Protein AF-A0A4R4LFB1-F1 (afdb_monomer_lite)

pLDDT: mean 80.26, std 17.37, range [42.91, 98.38]

Foldseek 3Di:
DDPLLVLQLVLLCVLAVDDSVLLVVLVCSVLLSVVLCVQLNPVLVVVLSVQCVVCVQEDGDCPVPVLSVQSSVQSNVCQQAQKRAQTDPVSSVVSVDPDDRHIDRSDPSSRQSHCVCVVVVHGRVPPDHPDPPPVVDDDDDDDDVVVVCVVCPPPVVRHDDPCPDDDDPVNDDPVPPDPDPVPPPQDPVNPDDPDDPDDDDDDD

Structure (mmCIF, N/CA/C/O backbone):
data_AF-A0A4R4LFB1-F1
#
_entry.id   AF-A0A4R4LFB1-F1
#
loop_
_atom_site.group_PDB
_atom_site.id
_atom_site.type_symbol
_atom_site.label_atom_id
_atom_site.label_alt_id
_atom_site.label_comp_id
_atom_site.label_asym_id
_atom_site.label_entity_id
_atom_site.label_seq_id
_atom_site.pdbx_PDB_ins_code
_atom_site.Cartn_x
_atom_site.Cartn_y
_atom_site.Cartn_z
_atom_site.occupancy
_atom_site.B_iso_or_equiv
_atom_site.auth_seq_id
_atom_site.auth_comp_id
_atom_site.auth_asym_id
_atom_site.auth_atom_id
_atom_site.pdbx_PDB_model_num
ATOM 1 N N . MET A 1 1 ? 10.705 -16.658 9.110 1.00 59.41 1 MET A N 1
ATOM 2 C CA . MET A 1 1 ? 9.722 -15.616 8.754 1.00 59.41 1 MET A CA 1
ATOM 3 C C . MET A 1 1 ? 8.658 -15.611 9.834 1.00 59.41 1 MET A C 1
ATOM 5 O O . MET A 1 1 ? 8.241 -16.695 10.224 1.00 59.41 1 MET A O 1
ATOM 9 N N . SER A 1 2 ? 8.308 -14.442 10.371 1.00 87.81 2 SER A N 1
ATOM 10 C CA . SER A 1 2 ? 7.324 -14.341 11.459 1.00 87.81 2 SER A CA 1
ATOM 11 C C . SER A 1 2 ? 5.903 -14.628 10.953 1.00 87.81 2 SER A C 1
ATOM 13 O O . SER A 1 2 ? 5.587 -14.368 9.788 1.00 87.81 2 SER A O 1
ATOM 15 N N . GLU A 1 3 ? 5.047 -15.150 11.828 1.00 90.56 3 GLU A N 1
ATOM 16 C CA . GLU A 1 3 ? 3.613 -15.343 11.575 1.00 90.56 3 GLU A CA 1
ATOM 17 C C . GLU A 1 3 ? 2.938 -14.013 11.202 1.00 90.56 3 GLU A C 1
ATOM 19 O O . GLU A 1 3 ? 2.223 -13.938 10.204 1.00 90.56 3 GLU A O 1
ATOM 24 N N . ASP A 1 4 ? 3.310 -12.926 11.884 1.00 93.19 4 ASP A N 1
ATOM 25 C CA . ASP A 1 4 ? 2.805 -11.574 11.619 1.00 93.19 4 ASP A CA 1
ATOM 26 C C . ASP A 1 4 ? 3.087 -11.085 10.193 1.00 93.19 4 ASP A C 1
ATOM 28 O O . ASP A 1 4 ? 2.255 -10.423 9.577 1.00 93.19 4 ASP A O 1
ATOM 32 N N . VAL A 1 5 ? 4.267 -11.410 9.656 1.00 96.00 5 VAL A N 1
ATOM 33 C CA . VAL A 1 5 ? 4.666 -11.029 8.291 1.00 96.00 5 VAL A CA 1
ATOM 34 C C . VAL A 1 5 ? 3.847 -11.813 7.277 1.00 96.00 5 VAL A C 1
ATOM 36 O O . VAL A 1 5 ? 3.465 -11.281 6.238 1.00 96.00 5 VAL A O 1
ATOM 39 N N . SER A 1 6 ? 3.542 -13.074 7.586 1.00 95.25 6 SER A N 1
ATOM 40 C CA . SER A 1 6 ? 2.675 -13.893 6.743 1.00 95.25 6 SER A CA 1
ATOM 41 C C . SER A 1 6 ? 1.264 -13.309 6.707 1.00 95.25 6 SER A C 1
ATOM 43 O O . SER A 1 6 ? 0.765 -13.060 5.614 1.00 95.25 6 SER A O 1
ATOM 45 N N . ALA A 1 7 ? 0.686 -12.983 7.867 1.00 93.88 7 ALA A N 1
ATOM 46 C CA . ALA A 1 7 ? -0.620 -12.332 7.965 1.00 93.88 7 ALA A CA 1
ATOM 47 C C . ALA A 1 7 ? -0.653 -10.971 7.246 1.00 93.88 7 ALA A C 1
ATOM 49 O O . ALA A 1 7 ? -1.612 -10.660 6.543 1.00 93.88 7 ALA A O 1
ATOM 50 N N . PHE A 1 8 ? 0.420 -10.178 7.352 1.00 96.94 8 PHE A N 1
ATOM 51 C CA . PHE A 1 8 ? 0.533 -8.904 6.640 1.00 96.94 8 PHE A CA 1
ATOM 52 C C . PHE A 1 8 ? 0.531 -9.074 5.120 1.00 96.94 8 PHE A C 1
ATOM 54 O O . PHE A 1 8 ? -0.106 -8.296 4.410 1.00 96.94 8 PHE A O 1
ATOM 61 N N . VAL A 1 9 ? 1.236 -10.085 4.607 1.00 96.50 9 VAL A N 1
ATOM 62 C CA . VAL A 1 9 ? 1.262 -10.386 3.170 1.00 96.50 9 VAL A CA 1
ATOM 63 C C . VAL A 1 9 ? -0.111 -10.853 2.685 1.00 96.50 9 VAL A C 1
ATOM 65 O O . VAL A 1 9 ? -0.538 -10.425 1.620 1.00 96.50 9 VAL A O 1
ATOM 68 N N . GLU A 1 10 ? -0.821 -11.677 3.458 1.00 92.50 10 GLU A N 1
ATOM 69 C CA . GLU A 1 10 ? -2.184 -12.115 3.117 1.00 92.50 10 GLU A CA 1
ATOM 70 C C . GLU A 1 10 ? -3.176 -10.949 3.088 1.00 92.50 10 GLU A C 1
ATOM 72 O O . GLU A 1 10 ? -3.956 -10.811 2.149 1.00 92.50 10 GLU A O 1
ATOM 77 N N . LEU A 1 11 ? -3.096 -10.059 4.078 1.00 93.00 11 LEU A N 1
ATOM 78 C CA . LEU A 1 11 ? -3.833 -8.799 4.091 1.00 93.00 11 LEU A CA 1
ATOM 79 C C . LEU A 1 11 ? -3.518 -7.953 2.845 1.00 93.00 11 LEU A C 1
ATOM 81 O O . LEU A 1 11 ? -4.415 -7.429 2.186 1.00 93.00 11 LEU A O 1
ATOM 85 N N . SER A 1 12 ? -2.235 -7.816 2.522 1.00 95.81 12 SER A N 1
ATOM 86 C CA . SER A 1 12 ? -1.761 -6.961 1.433 1.00 95.81 12 SER A CA 1
ATOM 87 C C . SER A 1 12 ? -2.134 -7.497 0.050 1.00 95.81 12 SER A C 1
ATOM 89 O O . SER A 1 12 ? -2.384 -6.702 -0.852 1.00 95.81 12 SER A O 1
ATOM 91 N N . GLU A 1 13 ? -2.232 -8.816 -0.119 1.00 93.31 13 GLU A N 1
ATOM 92 C CA . GLU A 1 13 ? -2.749 -9.448 -1.340 1.00 93.31 13 GLU A CA 1
ATOM 93 C C . GLU A 1 13 ? -4.177 -8.972 -1.630 1.00 93.31 13 GLU A C 1
ATOM 95 O O . GLU A 1 13 ? -4.468 -8.524 -2.737 1.00 93.31 13 GLU A O 1
ATOM 100 N N . VAL A 1 14 ? -5.040 -8.947 -0.609 1.00 88.75 14 VAL A N 1
ATOM 101 C CA . VAL A 1 14 ? -6.418 -8.445 -0.741 1.00 88.75 14 VAL A CA 1
ATOM 102 C C . VAL A 1 14 ? -6.453 -6.956 -1.089 1.00 88.75 14 VAL A C 1
ATOM 104 O O . VAL A 1 14 ? -7.275 -6.540 -1.900 1.00 88.75 14 VAL A O 1
ATOM 107 N N . LEU A 1 15 ? -5.581 -6.146 -0.481 1.00 91.25 15 LEU A N 1
ATOM 108 C CA . LEU A 1 15 ? -5.578 -4.692 -0.678 1.00 91.25 15 LEU A CA 1
ATOM 109 C C . LEU A 1 15 ? -4.966 -4.249 -2.012 1.00 91.25 15 LEU A C 1
ATOM 111 O O . LEU A 1 15 ? -5.297 -3.172 -2.503 1.00 91.25 15 LEU A O 1
ATOM 115 N N . THR A 1 16 ? -4.042 -5.029 -2.572 1.00 93.06 16 THR A N 1
ATOM 116 C CA . THR A 1 16 ? -3.255 -4.620 -3.747 1.00 93.06 16 THR A CA 1
ATOM 117 C C . THR A 1 16 ? -3.608 -5.382 -5.016 1.00 93.06 16 THR A C 1
ATOM 119 O O . THR A 1 16 ? -3.335 -4.866 -6.099 1.00 93.06 16 THR A O 1
ATOM 122 N N . GLY A 1 17 ? -4.180 -6.584 -4.890 1.00 89.81 17 GLY A N 1
ATOM 123 C CA . GLY A 1 17 ? -4.407 -7.514 -5.996 1.00 89.81 17 GLY A CA 1
ATOM 124 C C . GLY A 1 17 ? -3.152 -8.267 -6.454 1.00 89.81 17 GLY A C 1
ATOM 125 O O . GLY A 1 17 ? -3.240 -9.087 -7.362 1.00 89.81 17 GLY A O 1
ATOM 126 N N . PHE A 1 18 ? -1.987 -8.017 -5.847 1.00 92.00 18 PHE A N 1
ATOM 127 C CA . PHE A 1 18 ? -0.749 -8.728 -6.170 1.00 92.00 18 PHE A CA 1
ATOM 128 C C . PHE A 1 18 ? -0.626 -10.018 -5.363 1.00 92.00 18 PHE A C 1
ATOM 130 O O . PHE A 1 18 ? -0.950 -10.057 -4.175 1.00 92.00 18 PHE A O 1
ATOM 137 N N . SER A 1 19 ? -0.088 -11.062 -5.996 1.00 91.62 19 SER A N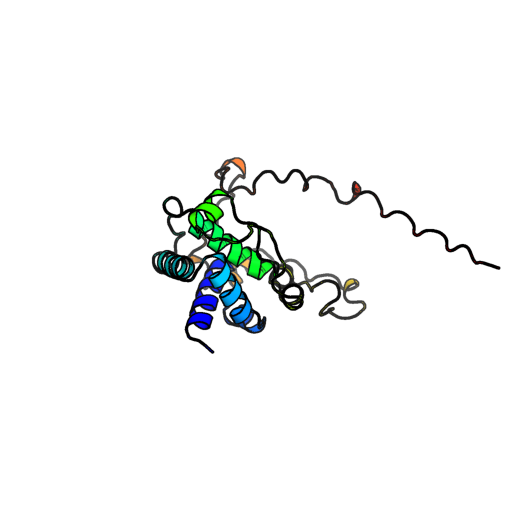 1
ATOM 138 C CA . SER A 1 19 ? 0.080 -12.362 -5.351 1.00 91.62 19 SER A CA 1
ATOM 139 C C . SER A 1 19 ? 1.013 -12.281 -4.137 1.00 91.62 19 SER A C 1
ATOM 141 O O . SER A 1 19 ? 1.955 -11.481 -4.081 1.00 91.62 19 SER A O 1
ATOM 143 N N . ARG A 1 20 ? 0.839 -13.192 -3.173 1.00 93.62 20 ARG A N 1
ATOM 144 C CA . ARG A 1 20 ? 1.775 -13.326 -2.034 1.00 93.62 20 ARG A CA 1
ATOM 145 C C . ARG A 1 20 ? 3.222 -13.514 -2.484 1.00 93.62 20 ARG A C 1
ATOM 147 O O . ARG A 1 20 ? 4.140 -13.080 -1.788 1.00 93.62 20 ARG A O 1
ATOM 154 N N . TYR A 1 21 ? 3.429 -14.196 -3.612 1.00 92.88 21 TYR A N 1
ATOM 155 C CA . TYR A 1 21 ? 4.752 -14.398 -4.191 1.00 92.88 21 TYR A CA 1
ATOM 156 C C . TYR A 1 21 ? 5.360 -13.062 -4.628 1.00 92.88 21 TYR A C 1
ATOM 158 O O . TYR A 1 21 ? 6.479 -12.744 -4.223 1.00 92.88 21 TYR A O 1
ATOM 166 N N . ASP A 1 22 ? 4.599 -12.243 -5.355 1.00 93.62 22 ASP A N 1
ATOM 167 C CA . ASP A 1 22 ? 5.040 -10.930 -5.827 1.00 93.62 22 ASP A CA 1
ATOM 168 C C . ASP A 1 22 ? 5.384 -9.982 -4.686 1.00 93.62 22 ASP A C 1
ATOM 170 O O . ASP A 1 22 ? 6.442 -9.343 -4.712 1.00 93.62 22 ASP A O 1
ATOM 174 N N . LEU A 1 23 ? 4.512 -9.935 -3.676 1.00 96.25 23 LEU A N 1
ATOM 175 C CA . LEU A 1 23 ? 4.674 -9.098 -2.492 1.00 96.25 23 LEU A CA 1
ATOM 176 C C . LEU A 1 23 ? 5.915 -9.502 -1.695 1.00 96.25 23 LEU A C 1
ATOM 178 O O . LEU A 1 23 ? 6.708 -8.647 -1.302 1.00 96.25 23 LEU A O 1
ATOM 182 N N . ARG A 1 24 ? 6.145 -10.805 -1.498 1.00 95.56 24 ARG A N 1
ATOM 183 C CA . ARG A 1 24 ? 7.354 -11.311 -0.823 1.00 95.56 24 ARG A CA 1
ATOM 184 C C . ARG A 1 24 ? 8.612 -11.061 -1.644 1.00 95.56 24 ARG A C 1
ATOM 186 O O . ARG A 1 24 ? 9.640 -10.706 -1.074 1.00 95.56 24 ARG A O 1
ATOM 193 N N . GLY A 1 25 ? 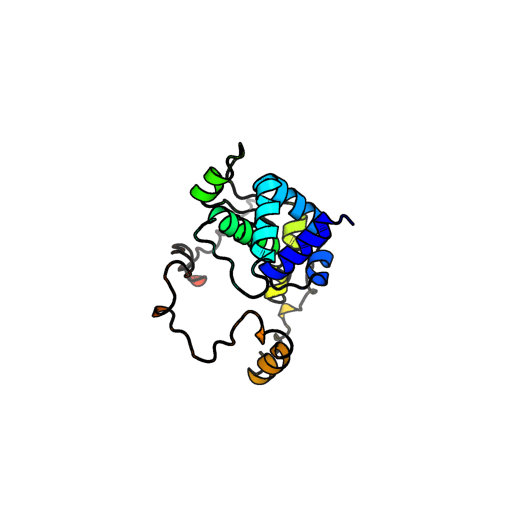8.523 -11.196 -2.965 1.00 94.56 25 GLY A N 1
ATOM 194 C CA . GLY A 1 25 ? 9.630 -10.972 -3.893 1.00 94.56 25 GLY A CA 1
ATOM 195 C C . GLY A 1 25 ? 10.178 -9.543 -3.875 1.00 94.56 25 GLY A C 1
ATOM 196 O O . GLY A 1 25 ? 11.309 -9.330 -4.297 1.00 94.56 25 GLY A O 1
ATOM 197 N N . THR A 1 26 ? 9.418 -8.571 -3.357 1.00 95.00 26 THR A N 1
ATOM 198 C CA . THR A 1 26 ? 9.909 -7.197 -3.130 1.00 95.00 26 THR A CA 1
ATOM 199 C C . THR A 1 26 ? 10.961 -7.113 -2.018 1.00 95.00 26 THR A C 1
ATOM 201 O O . THR A 1 26 ? 11.737 -6.165 -1.967 1.00 95.00 26 THR A O 1
ATOM 204 N N . GLY A 1 27 ? 10.959 -8.059 -1.070 1.00 96.38 27 GLY A N 1
ATOM 205 C CA . GLY A 1 27 ? 11.747 -7.972 0.161 1.00 96.38 27 GLY A CA 1
ATOM 206 C C . GLY A 1 27 ? 11.301 -6.872 1.139 1.00 96.38 27 GLY A C 1
ATOM 207 O O . GLY A 1 27 ? 11.963 -6.675 2.154 1.00 96.38 27 GLY A O 1
ATOM 208 N N . MET A 1 28 ? 10.202 -6.153 0.872 1.00 97.81 28 MET A N 1
ATOM 209 C CA . MET A 1 28 ? 9.753 -5.005 1.680 1.00 97.81 28 MET A CA 1
ATOM 210 C C . MET A 1 28 ? 8.756 -5.369 2.790 1.00 97.81 28 MET A C 1
ATOM 212 O O . MET A 1 28 ? 8.484 -4.541 3.655 1.00 97.81 28 MET A O 1
ATOM 216 N N . ALA A 1 29 ? 8.224 -6.596 2.801 1.00 97.56 29 ALA A N 1
ATOM 217 C CA . ALA A 1 29 ? 7.107 -6.986 3.667 1.00 97.56 29 ALA A CA 1
ATOM 218 C C . ALA A 1 29 ? 7.353 -6.727 5.167 1.00 97.56 29 ALA A C 1
ATOM 220 O O . ALA A 1 29 ? 6.480 -6.188 5.840 1.00 97.56 29 ALA A O 1
ATOM 221 N N . GLU A 1 30 ? 8.537 -7.071 5.685 1.00 97.56 30 GLU A N 1
ATOM 222 C CA . GLU A 1 30 ? 8.887 -6.854 7.099 1.00 97.56 30 GLU A CA 1
ATOM 223 C C . GLU A 1 30 ? 8.960 -5.359 7.439 1.00 97.56 30 GLU A C 1
ATOM 225 O O . GLU A 1 30 ? 8.334 -4.897 8.391 1.00 97.56 30 GLU A O 1
ATOM 230 N N . LEU A 1 31 ? 9.646 -4.580 6.602 1.00 98.12 31 LEU A N 1
ATOM 231 C CA . LEU A 1 31 ? 9.788 -3.136 6.777 1.00 98.12 31 LEU A CA 1
ATOM 232 C C . LEU A 1 31 ? 8.439 -2.403 6.695 1.00 98.12 31 LEU A C 1
ATOM 234 O O . LEU A 1 31 ? 8.187 -1.451 7.440 1.00 98.12 31 LEU A O 1
ATOM 238 N N . TYR A 1 32 ? 7.567 -2.831 5.785 1.00 98.38 32 TYR A N 1
ATOM 239 C CA . TYR A 1 32 ? 6.241 -2.246 5.627 1.00 98.38 32 TYR A CA 1
ATOM 240 C C . TYR A 1 32 ? 5.331 -2.611 6.789 1.00 98.38 32 TYR A C 1
ATOM 242 O O . TYR A 1 32 ? 4.667 -1.722 7.315 1.00 98.38 32 TYR A O 1
ATOM 250 N N . LEU A 1 33 ? 5.371 -3.855 7.269 1.00 98.06 33 LEU A N 1
ATOM 251 C CA . LEU A 1 33 ? 4.658 -4.248 8.481 1.00 98.06 33 LEU A CA 1
ATOM 252 C C . LEU A 1 33 ? 5.082 -3.398 9.688 1.00 98.06 33 LEU A C 1
ATOM 254 O O . LEU A 1 33 ? 4.227 -2.878 10.408 1.00 98.06 33 LEU A O 1
ATOM 258 N N . ASP A 1 34 ? 6.386 -3.207 9.888 1.00 97.69 34 ASP A N 1
ATOM 259 C CA . ASP A 1 34 ? 6.911 -2.376 10.975 1.00 97.69 34 ASP A CA 1
ATOM 260 C C . ASP A 1 34 ? 6.473 -0.914 10.840 1.00 97.69 34 ASP A C 1
ATOM 262 O O . ASP A 1 34 ? 6.139 -0.257 11.832 1.00 97.69 34 ASP A O 1
ATOM 266 N N . THR A 1 35 ? 6.444 -0.396 9.611 1.00 97.62 35 THR A N 1
ATOM 267 C CA . THR A 1 35 ? 5.956 0.957 9.326 1.00 97.62 35 THR A CA 1
ATOM 268 C C . THR A 1 35 ? 4.475 1.078 9.661 1.00 97.62 35 THR A C 1
ATOM 270 O O . THR A 1 35 ? 4.090 1.983 10.397 1.00 97.62 35 THR A O 1
ATOM 273 N N . VAL A 1 36 ? 3.652 0.136 9.203 1.00 97.12 36 VAL A N 1
ATOM 274 C CA . VAL A 1 36 ? 2.213 0.095 9.478 1.00 97.12 36 VAL A CA 1
ATOM 275 C C . VAL A 1 36 ? 1.961 0.042 10.981 1.00 97.12 36 VAL A C 1
ATOM 277 O O . VAL A 1 36 ? 1.300 0.928 11.519 1.00 97.12 36 VAL A O 1
ATOM 280 N N . LYS A 1 37 ? 2.554 -0.920 11.700 1.00 95.94 37 LYS A N 1
ATOM 281 C CA . LYS A 1 37 ? 2.389 -1.050 13.158 1.00 95.94 37 LYS A CA 1
ATOM 282 C C . LYS A 1 37 ? 2.830 0.204 13.911 1.00 95.94 37 LYS A C 1
ATOM 284 O O . LYS A 1 37 ? 2.209 0.563 14.910 1.00 95.94 37 LYS A O 1
ATOM 289 N N . ARG A 1 38 ? 3.859 0.909 13.437 1.00 95.31 38 ARG A N 1
ATOM 290 C CA . ARG A 1 38 ? 4.279 2.196 14.011 1.00 95.31 38 ARG A CA 1
ATOM 291 C C . ARG A 1 38 ? 3.242 3.296 13.778 1.00 95.31 38 ARG A C 1
ATOM 293 O O . ARG A 1 38 ? 2.955 4.052 14.706 1.00 95.31 38 ARG A O 1
ATOM 300 N N . GLN A 1 39 ? 2.690 3.373 12.568 1.00 94.94 39 GLN A N 1
ATOM 301 C CA . GLN A 1 39 ? 1.815 4.463 12.134 1.00 94.94 39 GLN A CA 1
ATOM 302 C C . GLN A 1 39 ? 0.372 4.324 12.624 1.00 94.94 39 GLN A C 1
ATOM 304 O O . GLN A 1 39 ? -0.216 5.311 13.059 1.00 94.94 39 GLN A O 1
ATOM 309 N N . ILE A 1 40 ? -0.192 3.114 12.627 1.00 93.81 40 ILE A N 1
ATOM 310 C CA . ILE A 1 40 ? -1.580 2.875 13.069 1.00 93.81 40 ILE A CA 1
ATOM 311 C C . ILE A 1 40 ? -1.662 2.190 14.440 1.00 93.81 40 ILE A C 1
ATOM 313 O O . ILE A 1 40 ? -2.712 2.188 15.078 1.00 93.81 40 ILE A O 1
ATOM 317 N N . GLY A 1 41 ? -0.538 1.684 14.957 1.00 92.88 41 GLY A N 1
ATOM 318 C CA . GLY A 1 41 ? -0.487 0.916 16.200 1.00 92.88 41 GLY A CA 1
ATOM 319 C C . GLY A 1 41 ? -0.867 -0.545 16.023 1.00 92.88 41 GLY A C 1
ATOM 320 O O . GLY A 1 41 ? -1.615 -0.899 15.118 1.00 92.88 41 GLY A O 1
ATOM 321 N N . THR A 1 42 ? -0.416 -1.388 16.952 1.00 92.50 42 THR A N 1
ATOM 322 C CA . THR A 1 42 ? -0.768 -2.814 16.966 1.00 92.50 42 THR A CA 1
ATOM 323 C C . THR A 1 42 ? -2.277 -3.028 17.086 1.00 92.50 42 THR A C 1
ATOM 325 O O . THR A 1 42 ? -2.840 -3.766 16.298 1.00 92.50 42 THR A O 1
ATOM 328 N N . SER A 1 43 ? -2.968 -2.298 17.969 1.00 91.69 43 SER A N 1
ATOM 329 C CA . SER A 1 43 ? -4.427 -2.420 18.114 1.00 91.69 43 SER A CA 1
ATOM 330 C C . SER A 1 43 ? -5.204 -2.001 16.861 1.00 91.69 43 SER A C 1
ATOM 332 O O . SER A 1 43 ? -6.218 -2.613 16.536 1.00 91.69 43 SER A O 1
ATOM 334 N N . GLY A 1 44 ? -4.740 -0.965 16.151 1.00 92.44 44 GLY A N 1
ATOM 335 C CA . GLY A 1 44 ? -5.323 -0.548 14.874 1.00 92.44 44 GLY A CA 1
ATOM 336 C C . GLY A 1 44 ? -5.090 -1.591 13.782 1.00 92.44 44 GLY A C 1
ATOM 337 O O . GLY A 1 44 ? -6.003 -1.907 13.025 1.00 92.44 44 GLY A O 1
ATOM 338 N N . TYR A 1 45 ? -3.891 -2.174 13.751 1.00 94.56 45 TYR A N 1
ATOM 339 C CA . TYR A 1 45 ? -3.538 -3.263 12.845 1.00 94.56 45 TYR A CA 1
ATOM 340 C C . TYR A 1 45 ? -4.373 -4.529 13.090 1.00 94.56 45 TYR A C 1
ATOM 342 O O . TYR A 1 45 ? -4.946 -5.074 12.149 1.00 94.56 45 TYR A O 1
ATOM 350 N N . ASP A 1 46 ? -4.524 -4.951 14.345 1.00 93.75 46 ASP A N 1
ATOM 351 C CA . ASP A 1 46 ? -5.317 -6.131 14.709 1.00 93.75 46 ASP A CA 1
ATOM 352 C C . ASP A 1 46 ? -6.805 -5.930 14.371 1.00 93.75 46 ASP A C 1
ATOM 354 O O . ASP A 1 46 ? -7.470 -6.835 13.856 1.00 93.75 46 ASP A O 1
ATOM 358 N N . ALA A 1 47 ? -7.331 -4.719 14.596 1.00 92.69 47 ALA A N 1
ATOM 359 C CA . ALA A 1 47 ? -8.690 -4.355 14.202 1.00 92.69 47 ALA A CA 1
ATOM 360 C C . ALA A 1 47 ? -8.877 -4.386 12.676 1.00 92.69 47 ALA A C 1
ATOM 362 O O . ALA A 1 47 ? -9.911 -4.855 12.199 1.00 92.69 47 ALA A O 1
ATOM 363 N N . LEU A 1 48 ? -7.875 -3.938 11.913 1.00 92.44 48 LEU A N 1
ATOM 364 C CA . LEU A 1 48 ? -7.891 -3.993 10.452 1.00 92.44 48 LEU A CA 1
ATOM 365 C C . LEU A 1 48 ? -7.857 -5.436 9.926 1.00 92.44 48 LEU A C 1
ATOM 367 O O . LEU A 1 48 ? -8.610 -5.773 9.016 1.00 92.44 48 LEU A O 1
ATOM 371 N N . ILE A 1 49 ? -7.033 -6.312 10.508 1.00 92.12 49 ILE A N 1
ATOM 372 C CA . ILE A 1 49 ? -7.058 -7.742 10.165 1.00 92.12 49 ILE A CA 1
ATOM 373 C C . ILE A 1 49 ? -8.444 -8.323 10.448 1.00 92.12 49 ILE A C 1
ATOM 375 O O . ILE A 1 49 ? -9.013 -9.008 9.600 1.00 92.12 49 ILE A O 1
ATOM 379 N N . THR A 1 50 ? -9.006 -8.021 11.619 1.00 91.75 50 THR A N 1
ATOM 380 C CA . THR A 1 50 ? -10.304 -8.556 12.046 1.00 91.75 50 THR A CA 1
ATOM 381 C C . THR A 1 50 ? -11.427 -8.142 11.093 1.00 91.75 50 THR A C 1
ATOM 383 O O . THR A 1 50 ? -12.215 -8.990 10.674 1.00 91.75 50 THR A O 1
ATOM 386 N N . ILE A 1 51 ? -11.489 -6.860 10.710 1.00 90.06 51 ILE A N 1
ATOM 387 C CA . ILE A 1 51 ? -12.567 -6.350 9.852 1.00 90.06 51 ILE A CA 1
ATOM 388 C C . ILE A 1 51 ? -12.498 -6.942 8.435 1.00 90.06 51 ILE A C 1
ATOM 390 O O . ILE A 1 51 ? -13.525 -7.288 7.853 1.00 90.06 51 ILE A O 1
ATOM 394 N N . LEU A 1 52 ? -11.290 -7.145 7.901 1.00 85.19 52 LEU A N 1
ATOM 395 C CA . LEU A 1 52 ? -11.098 -7.727 6.570 1.00 85.19 52 LEU A CA 1
ATOM 396 C C . LEU A 1 52 ? -11.297 -9.246 6.557 1.00 85.19 52 LEU A C 1
ATOM 398 O O . LEU A 1 52 ? -11.832 -9.781 5.585 1.00 85.19 52 LEU A O 1
ATOM 402 N N . ALA A 1 53 ? -10.939 -9.940 7.640 1.00 85.44 53 ALA A N 1
ATOM 403 C CA . ALA A 1 53 ? -11.210 -11.366 7.801 1.00 85.44 53 ALA A CA 1
ATOM 404 C C . ALA A 1 53 ? -12.715 -11.668 7.917 1.00 85.44 53 ALA A C 1
ATOM 406 O O . ALA A 1 53 ? -13.158 -12.729 7.479 1.00 85.44 53 ALA A O 1
ATOM 407 N N . ALA A 1 54 ? -13.507 -10.739 8.466 1.00 85.56 54 ALA A N 1
ATOM 408 C CA . ALA A 1 54 ? -14.962 -10.870 8.559 1.00 85.56 54 ALA A CA 1
ATOM 409 C C . ALA A 1 54 ? -15.676 -10.712 7.200 1.00 85.56 54 ALA A C 1
ATOM 411 O O . ALA A 1 54 ? -16.752 -11.277 7.007 1.00 85.56 54 ALA A O 1
ATOM 412 N N . ALA A 1 55 ? -15.068 -10.001 6.242 1.00 76.62 55 ALA A N 1
ATOM 413 C CA . ALA A 1 55 ? -15.616 -9.768 4.903 1.00 76.62 55 ALA A CA 1
ATOM 414 C C . ALA A 1 55 ? -14.665 -10.262 3.782 1.00 76.62 55 ALA A C 1
ATOM 416 O O . ALA A 1 55 ? -14.225 -9.497 2.920 1.00 76.62 55 ALA A O 1
ATOM 417 N N . PRO A 1 56 ? -14.363 -11.572 3.700 1.00 66.75 56 PRO A N 1
ATOM 418 C CA . PRO A 1 56 ? -13.365 -12.105 2.772 1.00 66.75 56 PRO A CA 1
ATOM 419 C C . PRO A 1 56 ? -13.820 -12.114 1.302 1.00 66.75 56 PRO A C 1
ATOM 421 O O . PRO A 1 56 ? -13.069 -12.558 0.442 1.00 66.75 56 PRO A O 1
ATOM 424 N N . ARG A 1 57 ? -15.039 -11.663 0.981 1.00 68.00 57 ARG A N 1
ATOM 425 C CA . ARG A 1 57 ? -15.553 -11.552 -0.401 1.00 68.00 57 ARG A CA 1
ATOM 426 C C . ARG A 1 57 ? -16.363 -10.280 -0.661 1.00 68.00 57 ARG A C 1
ATOM 428 O O . ARG A 1 57 ? -16.935 -10.123 -1.728 1.00 68.00 57 ARG A O 1
ATOM 435 N N . GLN A 1 58 ? -16.435 -9.388 0.320 1.00 70.00 58 GLN A N 1
ATOM 436 C CA . GLN A 1 58 ? -17.241 -8.170 0.268 1.00 70.00 58 GLN A CA 1
ATOM 437 C C . GLN A 1 58 ? -16.399 -7.013 0.802 1.00 70.00 58 GLN A C 1
ATOM 439 O O . GLN A 1 58 ? -15.439 -7.247 1.537 1.00 70.00 58 GLN A O 1
ATOM 444 N N . SER A 1 59 ? -16.733 -5.776 0.439 1.00 74.12 59 SER A N 1
ATOM 445 C CA . SER A 1 59 ? -16.158 -4.642 1.163 1.00 74.12 59 SER A CA 1
ATOM 446 C C . SER A 1 59 ? -16.663 -4.700 2.604 1.00 74.12 59 SER A C 1
ATOM 448 O O . SER A 1 59 ? -17.872 -4.858 2.791 1.00 74.12 59 SER A O 1
ATOM 450 N N . PRO A 1 60 ? -15.788 -4.568 3.614 1.00 82.12 60 PRO A N 1
ATOM 451 C CA . PRO A 1 60 ? -16.245 -4.277 4.959 1.00 82.12 60 PRO A CA 1
ATOM 452 C C . PRO A 1 60 ? -17.122 -3.026 4.972 1.00 82.12 60 PRO A C 1
ATOM 454 O O . PRO A 1 60 ? -16.966 -2.144 4.119 1.00 82.12 60 PRO A O 1
ATOM 457 N N . ASP A 1 61 ? -18.013 -2.950 5.955 1.00 82.81 61 ASP A N 1
ATOM 458 C CA . ASP A 1 61 ? -18.673 -1.696 6.285 1.00 82.81 61 ASP A CA 1
ATOM 459 C C . ASP A 1 61 ? -17.649 -0.773 6.957 1.00 82.81 61 ASP A C 1
ATOM 461 O O . ASP A 1 61 ? -17.161 -1.039 8.059 1.00 82.81 61 ASP A O 1
ATOM 465 N N . TRP A 1 62 ? -17.259 0.275 6.237 1.00 84.12 62 TRP A N 1
ATOM 466 C CA . TRP A 1 62 ? -16.265 1.239 6.690 1.00 84.12 62 TRP A CA 1
ATOM 467 C C . TRP A 1 62 ? -16.884 2.424 7.431 1.00 84.12 62 TRP A C 1
ATOM 469 O O . TRP A 1 62 ? -16.135 3.166 8.069 1.00 84.12 62 TRP A O 1
ATOM 479 N N . ASP A 1 63 ? -18.208 2.604 7.372 1.00 84.25 63 ASP A N 1
ATOM 480 C CA . ASP A 1 63 ? -18.883 3.789 7.915 1.00 84.25 63 ASP A CA 1
ATOM 481 C C . ASP A 1 63 ? -18.724 3.870 9.434 1.00 84.25 63 ASP A C 1
ATOM 483 O O . ASP A 1 63 ? -18.549 4.951 10.001 1.00 84.25 63 ASP A O 1
ATOM 487 N N . GLU A 1 64 ? -18.692 2.716 10.101 1.00 83.38 64 GLU A N 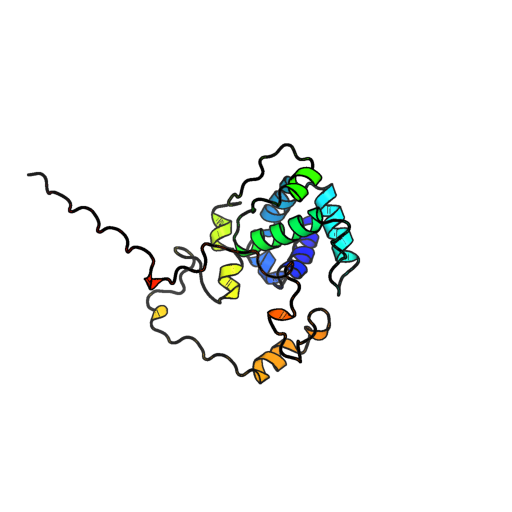1
ATOM 488 C CA . GLU A 1 64 ? -18.451 2.643 11.539 1.00 83.38 64 GLU A CA 1
ATOM 489 C C . GLU A 1 64 ? -16.989 2.921 11.918 1.00 83.38 64 GLU A C 1
ATOM 491 O O . GLU A 1 64 ? -16.720 3.302 13.059 1.00 83.38 64 GLU A O 1
ATOM 496 N N . ARG A 1 65 ? -16.035 2.708 10.995 1.00 86.31 65 ARG A N 1
ATOM 497 C CA . ARG A 1 65 ? -14.580 2.699 11.255 1.00 86.31 65 ARG A CA 1
ATOM 498 C C . ARG A 1 65 ? -13.772 3.385 10.136 1.00 86.31 65 ARG A C 1
ATOM 500 O O . ARG A 1 65 ? -12.877 2.759 9.549 1.00 86.31 65 ARG A O 1
ATOM 507 N N . PRO A 1 66 ? -14.021 4.674 9.845 1.00 87.25 66 PRO A N 1
ATOM 508 C CA . PRO A 1 66 ? -13.367 5.389 8.746 1.00 87.25 66 PRO A CA 1
ATOM 509 C C . PRO A 1 66 ? -11.841 5.484 8.906 1.00 87.25 66 PRO A C 1
ATOM 511 O O . PRO A 1 66 ? -11.111 5.563 7.920 1.00 87.25 66 PRO A O 1
ATOM 514 N N . GLU A 1 67 ? -11.319 5.426 10.133 1.00 89.25 67 GLU A N 1
ATOM 515 C CA . GLU A 1 67 ? -9.879 5.395 10.391 1.00 89.25 67 GLU A CA 1
ATOM 516 C C . GLU A 1 67 ? -9.201 4.109 9.899 1.00 89.25 67 GLU A C 1
ATOM 518 O O . GLU A 1 67 ? -8.037 4.147 9.494 1.00 89.25 67 GLU A O 1
ATOM 523 N N . LEU A 1 68 ? -9.920 2.980 9.893 1.00 92.12 68 LEU A N 1
ATOM 524 C CA . LEU A 1 68 ? -9.406 1.713 9.371 1.00 92.12 68 LEU A CA 1
ATOM 525 C C . LEU A 1 68 ? -9.422 1.692 7.842 1.00 92.12 68 LEU A C 1
ATOM 527 O O . LEU A 1 68 ? -8.503 1.142 7.238 1.00 92.12 68 LEU A O 1
ATOM 531 N N . LEU A 1 69 ? -10.408 2.341 7.215 1.00 91.81 69 LEU A N 1
ATOM 532 C CA . LEU A 1 69 ? -10.417 2.546 5.765 1.00 91.81 69 LEU A CA 1
ATOM 533 C C . LEU A 1 69 ? -9.213 3.384 5.324 1.00 91.81 69 LEU A C 1
ATOM 535 O O . LEU A 1 69 ? -8.511 3.025 4.379 1.00 91.81 69 LEU A O 1
ATOM 539 N N . GLU A 1 70 ? -8.934 4.478 6.032 1.00 94.06 70 GLU A N 1
ATOM 540 C CA . GLU A 1 70 ? -7.758 5.307 5.761 1.00 94.06 70 GLU A CA 1
ATOM 541 C C . GLU A 1 70 ? -6.449 4.538 5.988 1.00 94.06 70 GLU A C 1
ATOM 543 O O . GLU A 1 70 ? -5.516 4.671 5.197 1.00 94.06 70 GLU A O 1
ATOM 548 N N . ALA A 1 71 ? -6.385 3.664 6.998 1.00 94.12 71 ALA A N 1
ATOM 549 C CA . ALA A 1 71 ? -5.248 2.766 7.191 1.00 94.12 71 ALA A CA 1
ATOM 550 C C . ALA A 1 71 ? -5.078 1.772 6.027 1.00 94.12 71 ALA A C 1
ATOM 552 O O . ALA A 1 71 ? -3.960 1.577 5.549 1.00 94.12 71 ALA A O 1
ATOM 553 N N . ALA A 1 72 ? -6.168 1.175 5.534 1.00 94.75 72 ALA A N 1
ATOM 554 C CA . ALA A 1 72 ? -6.146 0.271 4.384 1.00 94.75 72 ALA A CA 1
ATOM 555 C C . ALA A 1 72 ? -5.654 0.984 3.112 1.00 94.75 72 ALA A C 1
ATOM 557 O O . ALA A 1 72 ? -4.775 0.477 2.411 1.00 94.75 72 ALA A O 1
ATOM 558 N N . ARG A 1 73 ? -6.155 2.200 2.857 1.00 95.69 73 ARG A N 1
ATOM 559 C CA . ARG A 1 73 ? -5.698 3.067 1.759 1.00 95.69 73 ARG A CA 1
ATOM 560 C C . ARG A 1 73 ? -4.220 3.421 1.898 1.00 95.69 73 ARG A C 1
ATOM 562 O O . ARG A 1 73 ? -3.495 3.378 0.908 1.00 95.69 73 ARG A O 1
ATOM 569 N N . ALA A 1 74 ? -3.758 3.719 3.111 1.00 97.38 74 ALA A N 1
ATOM 570 C CA . ALA A 1 74 ? -2.356 4.022 3.376 1.00 97.38 74 ALA A CA 1
ATOM 571 C C . ALA A 1 74 ? -1.434 2.815 3.148 1.00 97.38 74 ALA A C 1
ATOM 573 O O . ALA A 1 74 ? -0.358 2.979 2.579 1.00 97.38 74 ALA A O 1
ATOM 574 N N . ILE A 1 75 ? -1.865 1.603 3.518 1.00 98.06 75 ILE A N 1
ATOM 575 C CA . ILE A 1 75 ? -1.138 0.360 3.215 1.00 98.06 75 ILE A CA 1
ATOM 576 C C . ILE A 1 75 ? -1.053 0.134 1.703 1.00 98.06 75 ILE A C 1
ATOM 578 O O . ILE A 1 75 ? 0.023 -0.177 1.195 1.00 98.06 75 ILE A O 1
ATOM 582 N N . ALA A 1 76 ? -2.155 0.316 0.970 1.00 97.25 76 ALA A N 1
ATOM 583 C CA . ALA A 1 76 ? -2.137 0.209 -0.487 1.00 97.25 76 ALA A CA 1
ATOM 584 C C . ALA A 1 76 ? -1.190 1.254 -1.104 1.00 97.25 76 ALA A C 1
ATOM 586 O O . ALA A 1 76 ? -0.309 0.906 -1.886 1.00 97.25 76 ALA A O 1
ATOM 587 N N . TYR A 1 77 ? -1.292 2.519 -0.690 1.00 97.94 77 TYR A N 1
ATOM 588 C CA . TYR A 1 77 ? -0.393 3.584 -1.139 1.00 97.94 77 TYR A CA 1
ATOM 589 C C . TYR A 1 77 ? 1.080 3.246 -0.873 1.00 97.94 77 TYR A C 1
ATOM 591 O O . TYR A 1 77 ? 1.919 3.419 -1.760 1.00 97.94 77 TYR A O 1
ATOM 599 N N . LEU A 1 78 ? 1.379 2.704 0.311 1.00 98.38 78 LEU A N 1
ATOM 600 C CA . LEU A 1 78 ? 2.713 2.253 0.690 1.00 98.38 78 LEU A CA 1
ATOM 601 C C . LEU A 1 78 ? 3.252 1.188 -0.258 1.00 98.38 78 LEU A C 1
ATOM 603 O O . LEU A 1 78 ? 4.368 1.324 -0.748 1.00 98.38 78 LEU A O 1
ATO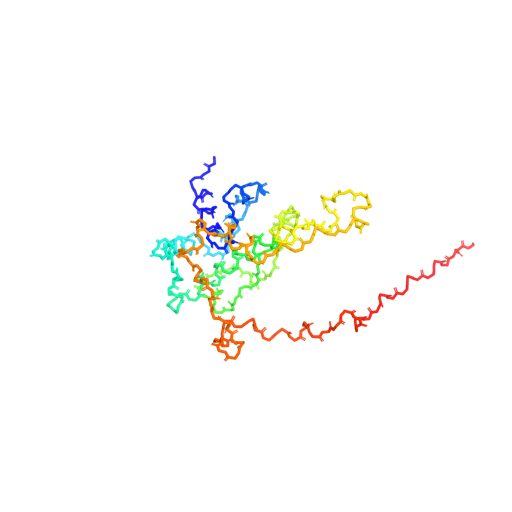M 607 N N . TRP A 1 79 ? 2.463 0.164 -0.564 1.00 98.25 79 TRP A N 1
ATOM 608 C CA . TRP A 1 79 ? 2.884 -0.877 -1.496 1.00 98.25 79 TRP A CA 1
ATOM 609 C C . TRP A 1 79 ? 3.136 -0.345 -2.907 1.00 98.25 79 TRP A C 1
ATOM 611 O O . TRP A 1 79 ? 4.116 -0.721 -3.549 1.00 98.25 79 TRP A O 1
ATOM 621 N N . TYR A 1 80 ? 2.278 0.547 -3.396 1.00 97.50 80 TYR A N 1
ATOM 622 C CA . TYR A 1 80 ? 2.397 1.063 -4.756 1.00 97.50 80 TYR A CA 1
ATOM 623 C C . TYR A 1 80 ? 3.549 2.056 -4.920 1.00 97.50 80 TYR A C 1
ATOM 625 O O . TYR A 1 80 ? 4.239 2.007 -5.937 1.00 97.50 80 TYR A O 1
ATOM 633 N N . THR A 1 81 ? 3.773 2.935 -3.942 1.00 96.06 81 THR A N 1
ATOM 634 C CA . THR A 1 81 ? 4.706 4.070 -4.075 1.00 96.06 81 THR A CA 1
ATOM 635 C C . THR A 1 81 ? 5.996 3.913 -3.274 1.00 96.06 81 THR A C 1
ATOM 637 O O . THR A 1 81 ? 6.993 4.571 -3.571 1.00 96.06 81 THR A O 1
ATOM 640 N N . GLY A 1 82 ? 5.990 3.066 -2.245 1.00 96.75 82 GLY A N 1
ATOM 641 C CA . GLY A 1 82 ? 7.076 2.960 -1.281 1.00 96.75 82 GLY A CA 1
ATOM 642 C C . GLY A 1 82 ? 7.120 4.071 -0.225 1.00 96.75 82 GLY A C 1
ATOM 643 O O . GLY A 1 82 ? 8.085 4.155 0.543 1.00 96.75 82 GLY A O 1
ATOM 644 N N . ALA A 1 83 ? 6.096 4.924 -0.172 1.00 97.19 83 ALA A N 1
ATOM 645 C CA . ALA A 1 83 ? 5.961 6.003 0.798 1.00 97.19 83 ALA A CA 1
ATOM 646 C C . ALA A 1 83 ? 4.741 5.792 1.699 1.00 97.19 83 ALA A C 1
ATOM 648 O O . ALA A 1 83 ? 3.738 5.221 1.292 1.00 97.19 83 ALA A O 1
ATOM 649 N N . TRP A 1 84 ? 4.812 6.261 2.939 1.00 97.19 84 TRP A N 1
ATOM 650 C CA . TRP A 1 84 ? 3.644 6.351 3.806 1.00 97.19 84 TRP A CA 1
ATOM 651 C C . TRP A 1 84 ? 2.957 7.699 3.577 1.00 97.19 84 TRP A C 1
ATOM 653 O O . TRP A 1 84 ? 3.635 8.721 3.701 1.00 97.19 84 TRP A O 1
ATOM 663 N N . PRO A 1 85 ? 1.651 7.745 3.264 1.00 96.88 85 PRO A N 1
ATOM 664 C CA . PRO A 1 85 ? 0.985 8.997 2.946 1.00 96.88 85 PRO A CA 1
ATOM 665 C C . PRO A 1 85 ? 0.614 9.778 4.208 1.00 96.88 85 PRO A C 1
ATOM 667 O O . PRO A 1 85 ? 0.492 9.233 5.308 1.00 96.88 85 PRO A O 1
ATOM 670 N N . ARG A 1 86 ? 0.314 11.064 4.023 1.00 95.12 86 ARG A N 1
ATOM 671 C CA . ARG A 1 86 ? -0.413 11.839 5.028 1.00 95.12 86 ARG A CA 1
ATOM 672 C C . ARG A 1 86 ? -1.848 11.317 5.138 1.00 95.12 86 ARG A C 1
ATOM 674 O O . ARG A 1 86 ? -2.586 11.336 4.156 1.00 95.12 86 ARG A O 1
ATOM 681 N N . LEU A 1 87 ? -2.256 10.913 6.337 1.00 91.06 87 LEU A N 1
ATOM 682 C CA . LEU A 1 87 ? -3.604 10.412 6.609 1.00 91.06 87 LEU A CA 1
ATOM 683 C C . LEU A 1 87 ? -4.626 11.554 6.654 1.00 91.06 87 LEU A C 1
ATOM 685 O O . LEU A 1 87 ? -4.283 12.695 6.988 1.00 91.06 87 LEU A O 1
ATOM 689 N N . ALA A 1 88 ? -5.903 11.251 6.407 1.00 90.44 88 ALA A N 1
ATOM 690 C CA . ALA A 1 88 ? -6.974 12.209 6.658 1.00 90.44 88 ALA A CA 1
ATOM 691 C C . ALA A 1 88 ? -6.934 12.707 8.124 1.00 90.44 88 ALA A C 1
ATOM 693 O O . ALA A 1 88 ? -6.760 11.894 9.039 1.00 90.44 88 ALA A O 1
ATOM 694 N N . PRO A 1 89 ? -7.127 14.016 8.397 1.00 88.56 89 PRO A N 1
ATOM 695 C CA . PRO A 1 89 ? -7.015 14.561 9.754 1.00 88.56 89 PRO A CA 1
ATOM 696 C C . PRO A 1 89 ? -7.905 13.861 10.790 1.00 88.56 89 PRO A C 1
ATOM 698 O O . PRO A 1 89 ? -7.467 13.634 11.915 1.00 88.56 89 PRO A O 1
ATOM 701 N N . ALA A 1 90 ? -9.127 13.476 10.405 1.00 87.75 90 ALA A N 1
ATOM 702 C CA . ALA A 1 90 ? -10.053 12.754 11.276 1.00 87.75 90 ALA A CA 1
ATOM 703 C C . ALA A 1 90 ? -9.531 11.355 11.648 1.00 87.75 90 ALA A C 1
ATOM 705 O O . ALA A 1 90 ? -9.532 10.997 12.824 1.00 87.75 90 ALA A O 1
ATOM 706 N N . ALA A 1 91 ? -9.013 10.601 10.672 1.00 88.81 91 ALA A N 1
ATOM 707 C CA . ALA A 1 91 ? -8.414 9.289 10.910 1.00 88.81 91 ALA A CA 1
ATOM 708 C C . ALA A 1 91 ? -7.150 9.396 11.772 1.00 88.81 91 ALA A C 1
ATOM 710 O O . ALA A 1 91 ? -7.002 8.669 12.752 1.00 88.81 91 ALA A O 1
ATOM 711 N N . HIS A 1 92 ? -6.273 10.360 11.477 1.00 87.75 92 HIS A N 1
ATOM 712 C CA . HIS A 1 92 ? -5.084 10.614 12.288 1.00 87.75 92 HIS A CA 1
ATOM 713 C C . HIS A 1 92 ? -5.438 10.943 13.751 1.00 87.75 92 HIS A C 1
ATOM 715 O O . HIS A 1 92 ? -4.843 10.384 14.675 1.00 87.75 92 HIS A O 1
ATOM 721 N N . ALA A 1 93 ? -6.445 11.795 13.974 1.00 88.56 93 ALA A N 1
ATOM 722 C CA . ALA A 1 93 ? -6.929 12.124 15.313 1.00 88.56 93 ALA A CA 1
ATOM 723 C C . ALA A 1 93 ? -7.538 10.905 16.034 1.00 88.56 93 ALA A C 1
ATOM 725 O O . ALA A 1 93 ? -7.286 10.708 17.226 1.00 88.56 93 ALA A O 1
ATOM 726 N N . ALA A 1 94 ? -8.292 10.060 15.322 1.00 88.38 94 ALA A N 1
ATOM 727 C CA . ALA A 1 94 ? -8.899 8.843 15.866 1.00 88.38 94 ALA A CA 1
ATOM 728 C C . ALA A 1 94 ? -7.855 7.811 16.328 1.00 88.38 94 ALA A C 1
ATOM 730 O O . ALA A 1 94 ? -8.052 7.158 17.354 1.00 88.38 94 ALA A O 1
ATOM 731 N N . LEU A 1 95 ? -6.709 7.724 15.642 1.00 84.50 95 LEU A N 1
ATOM 732 C CA . LEU A 1 95 ? -5.588 6.857 16.028 1.00 84.50 95 LEU A CA 1
ATOM 733 C C . LEU A 1 95 ? -4.876 7.316 17.318 1.00 84.50 95 LEU A C 1
ATOM 735 O O . LEU A 1 95 ? -4.108 6.542 17.894 1.00 84.50 95 LEU A O 1
ATOM 739 N N . ARG A 1 96 ? -5.120 8.557 17.780 1.00 81.88 96 ARG A N 1
ATOM 740 C CA . ARG A 1 96 ? -4.589 9.161 19.023 1.00 81.88 96 ARG A CA 1
ATOM 741 C C . ARG A 1 96 ? -3.074 8.996 19.209 1.00 81.88 96 ARG A C 1
ATOM 743 O O . ARG A 1 96 ? -2.599 8.768 20.323 1.00 81.88 96 ARG A O 1
ATOM 750 N N . ARG A 1 97 ? -2.294 9.103 18.129 1.00 79.12 97 ARG A N 1
ATOM 751 C CA . ARG A 1 97 ? -0.829 8.977 18.192 1.00 79.12 97 ARG A CA 1
ATOM 752 C C . ARG A 1 97 ? -0.160 10.327 18.423 1.00 79.12 97 ARG A C 1
ATOM 754 O O . ARG A 1 97 ? -0.596 11.348 17.909 1.00 79.12 97 ARG A O 1
ATOM 761 N N . GLN A 1 98 ? 0.950 10.314 19.153 1.00 80.69 98 GLN A N 1
ATOM 762 C CA . GLN A 1 98 ? 1.842 11.467 19.297 1.00 80.69 98 GLN A CA 1
ATOM 763 C C . GLN A 1 98 ? 2.923 11.433 18.208 1.00 80.69 98 GLN A C 1
ATOM 765 O O . GLN A 1 98 ? 4.105 11.260 18.494 1.00 80.69 98 GLN A O 1
ATOM 770 N N . MET A 1 99 ? 2.511 11.528 16.944 1.00 86.00 99 MET A N 1
ATOM 771 C CA . MET A 1 99 ? 3.407 11.558 15.783 1.00 86.00 99 MET A CA 1
ATOM 772 C C . MET A 1 99 ? 2.909 12.576 14.760 1.00 86.00 99 MET A C 1
ATOM 774 O O . MET A 1 99 ? 1.715 12.852 14.698 1.00 86.00 99 MET A O 1
ATOM 778 N N . ALA A 1 100 ? 3.821 13.128 13.961 1.00 88.62 100 ALA A N 1
ATOM 779 C CA . ALA A 1 100 ? 3.459 14.032 12.877 1.00 88.62 100 ALA A CA 1
ATOM 780 C C . ALA A 1 100 ? 2.677 13.289 11.782 1.00 88.62 100 ALA A C 1
ATOM 782 O O . ALA A 1 100 ? 2.986 12.143 11.454 1.00 88.62 100 ALA A O 1
ATOM 783 N N . ASN A 1 101 ? 1.673 13.957 11.215 1.00 91.81 101 ASN A N 1
ATOM 784 C CA . ASN A 1 101 ? 0.910 13.459 10.076 1.00 91.81 101 ASN A CA 1
ATOM 785 C C . ASN A 1 101 ? 1.496 14.016 8.774 1.00 91.81 101 ASN A C 1
ATOM 787 O O . ASN A 1 101 ? 0.964 14.964 8.193 1.00 91.81 101 ASN A O 1
ATOM 791 N N . GLU A 1 102 ? 2.624 13.457 8.355 1.00 92.88 102 GLU A N 1
ATOM 792 C CA . GLU A 1 102 ? 3.360 13.876 7.164 1.00 92.88 102 GLU A CA 1
ATOM 793 C C . GLU A 1 102 ? 3.640 12.672 6.269 1.00 92.88 102 GLU A C 1
ATOM 795 O O . GLU A 1 102 ? 3.771 11.544 6.748 1.00 92.88 102 GLU A O 1
ATOM 800 N N . GLU A 1 103 ? 3.718 12.920 4.964 1.00 95.12 103 GLU A N 1
ATOM 801 C CA . GLU A 1 103 ? 4.149 11.903 4.014 1.00 95.12 103 GLU A CA 1
ATOM 802 C C . GLU A 1 103 ? 5.667 11.714 4.094 1.00 95.12 103 GLU A C 1
ATOM 804 O O . GLU A 1 103 ? 6.420 12.686 4.179 1.00 95.12 103 GLU A O 1
ATOM 809 N N . PHE A 1 104 ? 6.124 10.463 4.038 1.00 95.62 104 PHE A N 1
ATOM 810 C CA . PHE A 1 104 ? 7.550 10.150 4.010 1.00 95.62 104 PHE A CA 1
ATOM 811 C C . PHE A 1 104 ? 7.841 8.866 3.229 1.00 95.62 104 PHE A C 1
ATOM 813 O O . PHE A 1 104 ? 7.065 7.912 3.241 1.00 95.62 104 PHE A O 1
ATOM 820 N N . VAL A 1 105 ? 9.007 8.811 2.583 1.00 96.81 105 VAL A N 1
ATOM 821 C CA . VAL A 1 105 ? 9.509 7.588 1.940 1.00 96.81 105 VAL A CA 1
ATOM 822 C C . VAL A 1 105 ? 10.047 6.641 3.011 1.00 96.81 105 VAL A C 1
ATOM 824 O O . VAL A 1 105 ? 10.871 7.043 3.832 1.00 96.81 105 VAL A O 1
ATOM 827 N N . VAL A 1 106 ? 9.608 5.380 2.998 1.00 97.06 106 VAL A N 1
ATOM 828 C CA . VAL A 1 106 ? 9.946 4.415 4.060 1.00 97.06 106 VAL A CA 1
ATOM 829 C C . VAL A 1 106 ? 11.410 3.982 3.999 1.00 97.06 106 VAL A C 1
ATOM 831 O O . VAL A 1 106 ? 12.072 3.859 5.029 1.00 97.06 106 VAL A O 1
ATOM 834 N N . SER A 1 107 ? 11.937 3.767 2.794 1.00 96.12 107 SER A N 1
ATOM 835 C CA . SER A 1 107 ? 13.362 3.513 2.571 1.00 96.12 107 SER A CA 1
ATOM 836 C C . SER A 1 107 ? 13.772 3.820 1.130 1.00 96.12 107 SER A C 1
ATOM 838 O O . SER A 1 107 ? 12.927 3.769 0.235 1.00 96.12 107 SER A O 1
ATOM 840 N N . PRO A 1 108 ? 15.069 4.052 0.853 1.00 90.38 108 PRO A N 1
ATOM 841 C CA . PRO A 1 108 ? 15.558 4.205 -0.519 1.00 90.38 108 PRO A CA 1
ATOM 842 C C . PRO A 1 108 ? 15.208 3.016 -1.428 1.00 90.38 108 PRO A C 1
ATOM 844 O O . PRO A 1 108 ? 14.887 3.203 -2.600 1.00 90.38 108 PRO A O 1
ATOM 847 N N . SER A 1 109 ? 15.211 1.794 -0.884 1.00 92.38 109 SER A N 1
ATOM 848 C CA . SER A 1 109 ? 14.840 0.583 -1.627 1.00 92.38 109 SER A CA 1
ATOM 849 C C . SER A 1 109 ? 13.357 0.544 -2.000 1.00 92.38 109 SER A C 1
ATOM 851 O O . SER A 1 109 ? 13.004 -0.059 -3.009 1.00 92.38 109 SER A O 1
ATOM 853 N N . SER A 1 110 ? 12.498 1.230 -1.238 1.00 93.81 110 SER A N 1
ATOM 854 C CA . SER A 1 110 ? 11.046 1.221 -1.442 1.00 93.81 110 SER A CA 1
ATOM 855 C C . SER A 1 110 ? 10.639 1.802 -2.798 1.00 93.81 110 SER A C 1
ATOM 857 O O . SER A 1 110 ? 9.718 1.291 -3.422 1.00 93.81 110 SER A O 1
ATOM 859 N N . TYR A 1 111 ? 11.363 2.809 -3.302 1.00 90.81 111 TYR A N 1
ATOM 860 C CA . TYR A 1 111 ? 11.117 3.361 -4.639 1.00 90.81 111 TYR A CA 1
ATOM 861 C C . TYR A 1 111 ? 11.317 2.311 -5.740 1.00 90.81 111 TYR A C 1
ATOM 863 O O . TYR A 1 111 ? 10.510 2.201 -6.659 1.00 90.81 111 TYR A O 1
ATOM 871 N N . THR A 1 112 ? 12.386 1.519 -5.634 1.00 92.50 112 THR A N 1
ATOM 872 C CA . THR A 1 112 ? 12.758 0.519 -6.645 1.00 92.50 112 THR A CA 1
ATOM 873 C C . THR A 1 112 ? 11.819 -0.691 -6.643 1.00 92.50 112 THR A C 1
ATOM 875 O O . THR A 1 112 ? 11.668 -1.359 -7.667 1.00 92.50 112 THR A O 1
ATOM 878 N N . GLU A 1 113 ? 11.200 -0.983 -5.498 1.00 95.50 113 GLU A N 1
ATOM 879 C CA . GLU A 1 113 ? 10.302 -2.128 -5.304 1.00 95.50 113 GLU A CA 1
ATOM 880 C C . GLU A 1 113 ? 8.809 -1.766 -5.326 1.00 95.50 113 GLU A C 1
ATOM 882 O O . GLU A 1 113 ? 7.973 -2.654 -5.163 1.00 95.50 113 GLU A O 1
ATOM 887 N N . GLY A 1 114 ? 8.462 -0.493 -5.543 1.00 94.94 114 GLY A N 1
ATOM 888 C CA . GLY A 1 114 ? 7.072 -0.039 -5.590 1.00 94.94 114 GLY A CA 1
ATOM 889 C C . GLY A 1 114 ? 6.250 -0.784 -6.646 1.00 94.94 114 GLY A C 1
ATOM 890 O O . GLY A 1 114 ? 6.676 -0.942 -7.796 1.00 94.94 114 GLY A O 1
ATOM 891 N N . LEU A 1 115 ? 5.049 -1.234 -6.271 1.00 96.00 115 LEU A N 1
ATOM 892 C CA . LEU A 1 115 ? 4.198 -2.037 -7.156 1.00 96.00 115 LEU A CA 1
ATOM 893 C C . LEU A 1 115 ? 3.714 -1.265 -8.388 1.00 96.00 115 LEU A C 1
ATOM 895 O O . LEU A 1 115 ? 3.429 -1.891 -9.407 1.00 96.00 115 LEU A O 1
ATOM 899 N N . VAL A 1 116 ? 3.708 0.075 -8.347 1.00 94.69 116 VAL A N 1
ATOM 900 C CA . VAL A 1 116 ? 3.322 0.921 -9.490 1.00 94.69 116 VAL A CA 1
ATOM 901 C C . VAL A 1 116 ? 4.111 0.592 -10.761 1.00 94.69 116 VAL A C 1
ATOM 903 O O . VAL A 1 116 ? 3.563 0.641 -11.861 1.00 94.69 116 VAL A O 1
ATOM 906 N N . TRP A 1 117 ? 5.382 0.198 -10.624 1.00 91.38 117 TRP A N 1
ATOM 907 C CA . TRP A 1 117 ? 6.212 -0.176 -11.769 1.00 91.38 117 TRP A CA 1
ATOM 908 C C . TRP A 1 117 ? 5.729 -1.469 -12.417 1.00 91.38 117 TRP A C 1
ATOM 910 O O . TRP A 1 117 ? 5.718 -1.568 -13.640 1.00 91.38 117 TRP A O 1
ATOM 920 N N . ARG A 1 118 ? 5.279 -2.436 -11.609 1.00 89.38 118 ARG A N 1
ATOM 921 C CA . ARG A 1 118 ? 4.760 -3.716 -12.102 1.00 89.38 118 ARG A CA 1
ATOM 922 C C . ARG A 1 118 ? 3.402 -3.548 -12.773 1.00 89.38 118 ARG A C 1
ATOM 924 O O . ARG A 1 118 ? 3.180 -4.160 -13.808 1.00 89.38 118 ARG A O 1
ATOM 931 N N . THR A 1 119 ? 2.537 -2.676 -12.250 1.00 87.50 119 THR A N 1
ATOM 932 C CA . THR A 1 119 ? 1.196 -2.429 -12.813 1.00 87.50 119 THR A CA 1
ATOM 933 C C . THR A 1 119 ? 1.240 -2.003 -14.280 1.00 87.50 119 THR A C 1
ATOM 935 O O . THR A 1 119 ? 0.431 -2.460 -15.080 1.00 87.50 119 THR A O 1
ATOM 938 N N . PHE A 1 120 ? 2.199 -1.154 -14.654 1.00 81.69 120 PHE A N 1
ATOM 939 C CA . PHE A 1 120 ? 2.343 -0.684 -16.035 1.00 81.69 120 PHE A CA 1
ATOM 940 C C . PHE A 1 120 ? 3.444 -1.419 -16.813 1.00 81.69 120 PHE A C 1
ATOM 942 O O . PHE A 1 120 ? 3.892 -0.911 -17.838 1.00 81.69 120 PHE A O 1
ATOM 949 N N . HIS A 1 121 ? 3.896 -2.586 -16.329 1.00 79.81 121 HIS A N 1
ATOM 950 C CA . HIS A 1 121 ? 4.990 -3.370 -16.924 1.00 79.81 121 HIS A CA 1
ATOM 951 C C . HIS A 1 121 ? 6.251 -2.534 -17.213 1.00 79.81 121 HIS A C 1
ATOM 953 O O . HIS A 1 121 ? 6.952 -2.728 -18.206 1.00 79.81 121 HIS A O 1
ATOM 959 N N . GLY A 1 122 ? 6.515 -1.561 -16.343 1.00 85.50 122 GLY A N 1
ATOM 960 C CA . GLY A 1 122 ? 7.622 -0.628 -16.446 1.00 85.50 122 GLY A CA 1
ATOM 961 C C . GLY A 1 122 ? 8.762 -0.966 -15.495 1.00 85.50 122 GLY A C 1
ATOM 962 O O . GLY A 1 122 ? 8.858 -2.046 -14.915 1.00 85.50 122 GLY A O 1
ATOM 963 N N . HIS A 1 123 ? 9.640 0.012 -15.316 1.00 85.81 123 HIS A N 1
ATOM 964 C CA . HIS A 1 123 ? 10.743 -0.054 -14.373 1.00 85.81 123 HIS A CA 1
ATOM 965 C C . HIS A 1 123 ? 10.911 1.307 -13.686 1.00 85.81 123 HIS A C 1
ATOM 967 O O . HIS A 1 123 ? 10.572 2.337 -14.278 1.00 85.81 123 HIS A O 1
ATOM 973 N N . PRO A 1 124 ? 11.451 1.339 -12.460 1.00 88.25 124 PRO A N 1
ATOM 974 C CA . PRO A 1 124 ? 11.784 2.591 -11.798 1.00 88.25 124 PRO A CA 1
ATOM 975 C C . PRO A 1 124 ? 12.773 3.413 -12.635 1.00 88.25 124 PRO A C 1
ATOM 977 O O . PRO A 1 124 ? 13.677 2.884 -13.290 1.00 88.25 124 PRO A O 1
ATOM 980 N N . ALA A 1 125 ? 12.629 4.736 -12.614 1.00 84.12 125 ALA A N 1
ATOM 981 C CA . ALA A 1 125 ? 13.591 5.608 -13.271 1.00 84.12 125 ALA A CA 1
ATOM 982 C C . ALA A 1 125 ? 14.929 5.550 -12.516 1.00 84.12 125 ALA A C 1
ATOM 984 O O . ALA A 1 125 ? 14.980 5.710 -11.300 1.00 84.12 125 ALA A O 1
ATOM 985 N N . GLY A 1 126 ? 16.027 5.304 -13.234 1.00 86.06 126 GLY A N 1
ATOM 986 C CA . GLY A 1 126 ? 17.362 5.226 -12.630 1.00 86.06 126 GLY A CA 1
ATOM 987 C C . GLY A 1 126 ? 17.670 3.927 -11.874 1.00 86.06 126 GLY A C 1
ATOM 988 O O . GLY A 1 126 ? 18.755 3.813 -11.311 1.00 86.06 126 GLY A O 1
ATOM 989 N N . ALA A 1 127 ? 16.778 2.931 -11.892 1.00 87.12 127 ALA A N 1
ATOM 990 C CA . ALA A 1 127 ? 17.026 1.611 -11.317 1.00 87.12 127 ALA A CA 1
ATOM 991 C C . ALA A 1 127 ? 16.424 0.503 -12.194 1.00 87.12 127 ALA A C 1
ATOM 993 O O . ALA A 1 127 ? 15.454 0.725 -12.908 1.00 87.12 127 ALA A O 1
ATOM 994 N N . LYS A 1 128 ? 17.018 -0.697 -12.159 1.00 85.50 128 LYS A N 1
ATOM 995 C CA . LYS A 1 128 ? 16.553 -1.885 -12.906 1.00 85.50 128 LYS A CA 1
ATOM 996 C C . LYS A 1 128 ? 16.159 -1.603 -14.380 1.00 85.50 128 LYS A C 1
ATOM 998 O O . LYS A 1 128 ? 15.074 -2.006 -14.797 1.00 85.50 128 LYS A O 1
ATOM 1003 N N . PRO A 1 129 ? 16.991 -0.902 -15.180 1.00 83.56 129 PRO A N 1
ATOM 1004 C CA . PRO A 1 129 ? 16.621 -0.593 -16.554 1.00 83.56 129 PRO A CA 1
ATOM 1005 C C . PRO A 1 129 ? 16.534 -1.882 -17.396 1.00 83.56 129 PRO A C 1
ATOM 1007 O O . PRO A 1 129 ? 17.364 -2.775 -17.223 1.00 83.56 129 PRO A O 1
ATOM 1010 N N . PRO A 1 130 ? 15.611 -1.959 -18.368 1.00 81.19 130 PRO A N 1
ATOM 1011 C CA . PRO A 1 130 ? 15.396 -3.127 -19.227 1.00 81.19 130 PRO A CA 1
ATOM 1012 C C . PRO A 1 130 ? 16.521 -3.334 -20.258 1.00 81.19 130 PRO A C 1
ATOM 1014 O O . PRO A 1 130 ? 16.482 -4.277 -21.041 1.00 81.19 130 PRO A O 1
ATOM 1017 N N . GLY A 1 131 ? 17.534 -2.463 -20.262 1.00 84.75 131 GLY A N 1
ATOM 1018 C CA . GLY A 1 131 ? 18.635 -2.441 -21.222 1.00 84.75 131 GLY A CA 1
ATOM 1019 C C . GLY A 1 131 ? 18.543 -1.252 -22.181 1.00 84.75 131 GLY A C 1
ATOM 1020 O O . GLY A 1 131 ? 17.462 -0.721 -22.449 1.00 84.75 131 GLY A O 1
ATOM 1021 N N . PHE A 1 132 ? 19.696 -0.807 -22.684 1.00 86.62 132 PHE A N 1
ATOM 1022 C CA . PHE A 1 132 ? 19.780 0.293 -23.649 1.00 86.62 132 PHE A CA 1
ATOM 1023 C C . PHE A 1 132 ? 19.064 -0.066 -24.961 1.00 86.62 132 PHE A C 1
ATOM 1025 O O . PHE A 1 132 ? 19.224 -1.172 -25.471 1.00 86.62 132 PHE A O 1
ATOM 1032 N N . GLY A 1 133 ? 18.305 0.878 -25.526 1.00 85.50 133 GLY A N 1
ATOM 1033 C CA . GLY A 1 133 ? 17.657 0.727 -26.834 1.00 85.50 133 GLY A CA 1
ATOM 1034 C C . GLY A 1 133 ? 16.315 -0.009 -26.816 1.00 85.50 133 GLY A C 1
ATOM 1035 O O . GLY A 1 133 ? 15.653 -0.076 -27.847 1.00 85.50 133 GLY A O 1
ATOM 1036 N N . THR A 1 134 ? 15.857 -0.501 -25.666 1.00 84.69 134 THR A N 1
ATOM 1037 C CA . THR A 1 134 ? 14.557 -1.188 -25.523 1.00 84.69 134 THR A CA 1
ATOM 1038 C C . THR A 1 134 ? 13.360 -0.309 -25.873 1.00 84.69 134 THR A C 1
ATOM 1040 O O . THR A 1 134 ? 12.385 -0.798 -26.430 1.00 84.69 134 THR A O 1
ATOM 1043 N N . TRP A 1 135 ? 13.471 1.003 -25.668 1.00 83.38 135 TRP A N 1
ATOM 1044 C CA . TRP A 1 135 ? 12.484 2.002 -26.097 1.00 83.38 135 TRP A CA 1
ATOM 1045 C C . TRP A 1 135 ? 12.295 2.097 -27.620 1.00 83.38 135 TRP A C 1
ATOM 1047 O O . TRP A 1 135 ? 11.376 2.772 -28.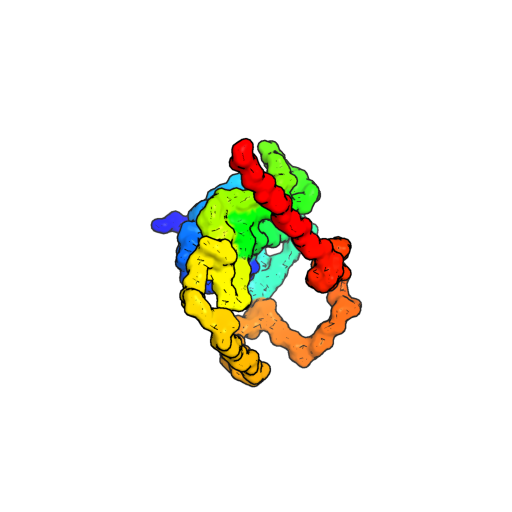071 1.00 83.38 135 TRP A O 1
ATOM 1057 N N . SER A 1 136 ? 13.172 1.482 -28.423 1.00 91.69 136 SER A N 1
ATOM 1058 C CA . SER A 1 136 ? 12.992 1.401 -29.880 1.00 91.69 136 SER A CA 1
ATOM 1059 C C . SER A 1 136 ? 12.091 0.242 -30.312 1.00 91.69 136 SER A C 1
ATOM 1061 O O . SER A 1 136 ? 11.649 0.214 -31.459 1.00 91.69 136 SER A O 1
ATOM 1063 N N . MET A 1 137 ? 11.810 -0.706 -29.411 1.00 87.69 137 MET A N 1
ATOM 1064 C CA . MET A 1 137 ? 10.911 -1.818 -29.694 1.00 87.69 137 MET A CA 1
ATOM 1065 C C . MET A 1 137 ? 9.462 -1.372 -29.523 1.00 87.69 137 MET A C 1
ATOM 1067 O O . MET A 1 137 ? 9.118 -0.698 -28.551 1.00 87.69 137 MET A O 1
ATOM 1071 N N . ALA A 1 138 ? 8.605 -1.755 -30.469 1.00 87.19 138 ALA A N 1
ATOM 1072 C CA . ALA A 1 138 ? 7.175 -1.534 -30.327 1.00 87.19 138 ALA A CA 1
ATOM 1073 C C . ALA A 1 138 ? 6.650 -2.318 -29.109 1.00 87.19 138 ALA A C 1
ATOM 1075 O O . ALA A 1 138 ? 7.063 -3.467 -28.915 1.00 87.19 138 ALA A O 1
ATOM 1076 N N . PRO A 1 139 ? 5.756 -1.730 -28.293 1.00 81.62 139 PRO A N 1
ATOM 1077 C CA . PRO A 1 139 ? 5.094 -2.480 -27.238 1.00 81.62 139 PRO A CA 1
ATOM 1078 C C . PRO A 1 139 ? 4.266 -3.624 -27.848 1.00 81.62 139 PRO A C 1
ATOM 1080 O O . PRO A 1 139 ? 3.831 -3.516 -29.002 1.00 81.62 139 PRO A O 1
ATOM 1083 N N . PRO A 1 140 ? 4.037 -4.715 -27.096 1.00 82.25 140 PRO A N 1
ATOM 1084 C CA . PRO A 1 140 ? 3.133 -5.764 -27.540 1.00 82.25 140 PRO A CA 1
ATOM 1085 C C . PRO A 1 140 ? 1.740 -5.175 -27.826 1.00 82.25 140 PRO A C 1
ATOM 1087 O O . PRO A 1 140 ? 1.340 -4.198 -27.182 1.00 82.25 140 PRO A O 1
ATOM 1090 N N . PRO A 1 141 ? 1.004 -5.728 -28.805 1.00 84.19 141 PRO A N 1
ATOM 1091 C CA . PRO A 1 141 ? -0.366 -5.309 -29.058 1.00 84.19 141 PRO A CA 1
ATOM 1092 C C . PRO A 1 141 ? -1.217 -5.535 -27.805 1.00 84.19 141 PRO A C 1
ATOM 1094 O O . PRO A 1 141 ? -0.987 -6.481 -27.052 1.00 84.19 141 PRO A O 1
ATOM 1097 N N . VAL A 1 142 ? -2.203 -4.663 -27.588 1.00 81.62 142 VAL A N 1
ATOM 1098 C CA . VAL A 1 142 ? -3.191 -4.869 -26.524 1.00 81.62 142 VAL A CA 1
ATOM 1099 C C . VAL A 1 142 ? -3.962 -6.153 -26.850 1.00 81.62 142 VAL A C 1
ATOM 1101 O O . VAL A 1 142 ? -4.442 -6.264 -27.985 1.00 81.62 142 VAL A O 1
ATOM 1104 N N . PRO A 1 143 ? -4.064 -7.114 -25.915 1.00 81.69 143 PRO A N 1
ATOM 1105 C CA . PRO A 1 143 ? -4.820 -8.333 -26.154 1.00 81.69 143 PRO A CA 1
ATOM 1106 C C . PRO A 1 143 ? -6.294 -8.005 -26.451 1.00 81.69 143 PRO A C 1
ATOM 1108 O O . PRO A 1 143 ? -6.831 -7.023 -25.922 1.00 81.69 143 PRO A O 1
ATOM 1111 N N . PRO A 1 144 ? -6.954 -8.786 -27.322 1.00 85.00 144 PRO A N 1
ATOM 1112 C CA . PRO A 1 144 ? -8.387 -8.675 -27.547 1.00 85.00 144 PRO A CA 1
ATOM 1113 C C . PRO A 1 144 ? -9.155 -8.919 -26.241 1.00 85.00 144 PRO A C 1
ATOM 1115 O O . PRO A 1 144 ? -8.691 -9.626 -25.347 1.00 85.00 144 PRO A O 1
ATOM 1118 N N . ILE A 1 145 ? -10.337 -8.312 -26.119 1.00 75.75 145 ILE A N 1
ATOM 1119 C CA . ILE A 1 145 ? -11.109 -8.311 -24.867 1.00 75.75 145 ILE A CA 1
ATOM 1120 C C . ILE A 1 145 ? -11.487 -9.737 -24.443 1.00 75.75 145 ILE A C 1
ATOM 1122 O O . ILE A 1 145 ? -11.564 -10.031 -23.258 1.00 75.75 145 ILE A O 1
ATOM 1126 N N . GLU A 1 146 ? -11.681 -10.620 -25.419 1.00 81.50 146 GLU A N 1
ATOM 1127 C CA . GLU A 1 146 ? -12.004 -12.030 -25.244 1.00 81.50 146 GLU A CA 1
ATOM 1128 C C . GLU A 1 146 ? -10.863 -12.790 -24.554 1.00 81.50 146 GLU A C 1
ATOM 1130 O O . GLU A 1 146 ? -11.113 -13.544 -23.623 1.00 81.50 146 GLU A O 1
ATOM 1135 N N . GLU A 1 147 ? -9.611 -12.526 -24.942 1.00 80.06 147 GLU A N 1
ATOM 1136 C CA . GLU A 1 147 ? -8.426 -13.122 -24.308 1.00 80.06 147 GLU A CA 1
ATOM 1137 C C . GLU A 1 147 ? -8.260 -12.620 -22.868 1.00 80.06 147 GLU A C 1
ATOM 1139 O O . GLU A 1 147 ? -7.948 -13.397 -21.969 1.00 80.06 147 GLU A O 1
ATOM 1144 N N . VAL A 1 148 ? -8.555 -11.337 -22.629 1.00 74.62 148 VAL A N 1
ATOM 1145 C CA . VAL A 1 148 ? -8.571 -10.767 -21.275 1.00 74.62 148 VAL A CA 1
ATOM 1146 C C . VAL A 1 148 ? -9.640 -11.442 -20.410 1.00 74.62 148 VAL A C 1
ATOM 1148 O O . VAL A 1 148 ? -9.383 -11.730 -19.246 1.00 74.62 148 VAL A O 1
ATOM 1151 N N . PHE A 1 149 ? -10.832 -11.716 -20.950 1.00 68.00 149 PHE A N 1
ATOM 1152 C CA . PHE A 1 149 ? -11.872 -12.435 -20.209 1.00 68.00 149 PHE A CA 1
ATOM 1153 C C . PHE A 1 149 ? -11.455 -13.869 -19.874 1.00 68.00 149 PHE A C 1
ATOM 1155 O O . PHE A 1 149 ? -11.588 -14.263 -18.717 1.00 68.00 149 PHE A O 1
ATOM 1162 N N . ASP A 1 150 ? -10.894 -14.604 -20.835 1.00 71.94 150 ASP A N 1
ATOM 1163 C CA . ASP A 1 150 ? -10.423 -15.979 -20.629 1.00 71.94 150 ASP A CA 1
ATOM 1164 C C . ASP A 1 150 ? -9.313 -16.065 -19.559 1.00 71.94 150 ASP A C 1
ATOM 1166 O O . ASP A 1 150 ? -9.282 -17.012 -18.770 1.00 71.94 150 ASP A O 1
ATOM 1170 N N . GLU A 1 151 ? -8.422 -15.068 -19.478 1.00 66.75 151 GLU A N 1
ATOM 1171 C CA . GLU A 1 151 ? -7.373 -14.997 -18.447 1.00 66.75 151 GLU A CA 1
ATOM 1172 C C . GLU A 1 151 ? -7.936 -14.670 -17.048 1.00 66.75 151 GLU A C 1
ATOM 1174 O O . GLU A 1 151 ? -7.427 -15.152 -16.033 1.00 66.75 151 GLU A O 1
ATOM 1179 N N . LEU A 1 152 ? -9.016 -13.885 -16.978 1.00 61.94 152 LEU A N 1
ATOM 1180 C CA . LEU A 1 152 ? -9.678 -13.504 -15.724 1.00 61.94 152 LEU A CA 1
ATOM 1181 C C . LEU A 1 152 ? -10.645 -14.584 -15.188 1.00 61.94 152 LEU A C 1
ATOM 1183 O O . LEU A 1 152 ? -10.960 -14.585 -13.993 1.00 61.94 152 LEU A O 1
ATOM 1187 N N . GLU A 1 153 ? -11.124 -15.497 -16.039 1.00 54.03 153 GLU A N 1
ATOM 1188 C CA . GLU A 1 153 ? -12.240 -16.419 -15.764 1.00 54.03 153 GLU A CA 1
ATOM 1189 C C . GLU A 1 153 ? -12.069 -17.457 -14.626 1.00 54.03 153 GLU A C 1
ATOM 1191 O O . GLU A 1 153 ? -13.107 -17.901 -14.129 1.00 54.03 153 GLU A O 1
ATOM 1196 N N . PRO A 1 154 ? -10.885 -17.844 -14.097 1.00 52.06 154 PRO A N 1
ATOM 1197 C CA . PRO A 1 154 ? -10.885 -18.827 -13.006 1.00 52.06 154 PRO A CA 1
ATOM 1198 C C . PRO A 1 154 ? -11.302 -18.265 -11.633 1.00 52.06 154 PRO A C 1
ATOM 1200 O O . PRO A 1 154 ? -11.945 -18.981 -10.868 1.00 52.06 154 PRO A O 1
ATOM 1203 N N . ASP A 1 155 ? -10.970 -17.007 -11.303 1.00 49.22 155 ASP A N 1
ATOM 1204 C CA . ASP A 1 155 ? -11.024 -16.510 -9.909 1.00 49.22 155 ASP A CA 1
ATOM 1205 C C . ASP A 1 155 ? -11.695 -15.132 -9.713 1.00 49.22 155 ASP A C 1
ATOM 1207 O O . ASP A 1 155 ? -12.010 -14.750 -8.578 1.00 49.22 155 ASP A O 1
ATOM 1211 N N . PHE A 1 156 ? -11.984 -14.370 -10.777 1.00 45.91 156 PHE A N 1
ATOM 1212 C CA . PHE A 1 156 ? -12.535 -13.009 -10.629 1.00 45.91 156 PHE A CA 1
ATOM 1213 C C . PHE A 1 156 ? -14.003 -12.950 -10.177 1.00 45.91 156 PHE A C 1
ATOM 1215 O O . PHE A 1 156 ? -14.452 -11.920 -9.668 1.00 45.91 156 PHE A O 1
ATOM 1222 N N . ALA A 1 157 ? -14.747 -14.057 -10.273 1.00 44.16 157 ALA A N 1
ATOM 1223 C CA . ALA A 1 157 ? -16.178 -14.118 -9.959 1.00 44.16 157 ALA A CA 1
ATOM 1224 C C . ALA A 1 157 ? -16.526 -13.844 -8.478 1.00 44.16 157 ALA A C 1
ATOM 1226 O O . ALA A 1 157 ? -17.691 -13.632 -8.141 1.00 44.16 157 ALA A O 1
ATOM 1227 N N . GLY A 1 158 ? -15.544 -13.866 -7.568 1.00 47.28 158 GLY A N 1
ATOM 1228 C CA . GLY A 1 158 ? -15.791 -13.824 -6.124 1.00 47.28 158 GLY A CA 1
ATOM 1229 C C . GLY A 1 158 ? -15.835 -12.442 -5.463 1.00 47.28 158 GLY A C 1
ATOM 1230 O O . GLY A 1 158 ? -16.347 -12.354 -4.349 1.00 47.28 158 GLY A O 1
ATOM 1231 N N . ARG A 1 159 ? -15.284 -11.386 -6.082 1.00 45.16 159 ARG A N 1
ATOM 1232 C CA . ARG A 1 159 ? -15.128 -10.056 -5.437 1.00 45.16 159 ARG A CA 1
ATOM 1233 C C . ARG A 1 159 ? -15.351 -8.854 -6.348 1.00 45.16 159 ARG A C 1
ATOM 1235 O O . ARG A 1 159 ? -15.777 -7.809 -5.864 1.00 45.16 159 ARG A O 1
ATOM 1242 N N . HIS A 1 160 ? -15.092 -8.995 -7.640 1.00 45.09 160 HIS A N 1
ATOM 1243 C CA . HIS A 1 160 ? -15.341 -7.951 -8.621 1.00 45.09 160 HIS A CA 1
ATOM 1244 C C . HIS A 1 160 ? -16.401 -8.493 -9.562 1.00 45.09 160 HIS A C 1
ATOM 1246 O O . HIS A 1 160 ? -16.103 -9.302 -10.434 1.00 45.09 160 HIS A O 1
ATOM 1252 N N . ALA A 1 161 ? -17.658 -8.100 -9.347 1.00 44.47 161 ALA A N 1
ATOM 1253 C CA . ALA A 1 161 ? -18.679 -8.340 -10.352 1.00 44.47 161 ALA A CA 1
ATOM 1254 C C . ALA A 1 161 ? -18.128 -7.801 -11.674 1.00 44.47 161 ALA A C 1
ATOM 1256 O O . ALA A 1 161 ? -17.771 -6.624 -11.756 1.00 44.47 161 ALA A O 1
ATOM 1257 N N . VAL A 1 162 ? -18.001 -8.670 -12.678 1.00 47.91 162 VAL A N 1
ATOM 1258 C CA . VAL A 1 162 ? -17.757 -8.226 -14.046 1.00 47.91 162 VAL A CA 1
ATOM 1259 C C . VAL A 1 162 ? -18.839 -7.190 -14.319 1.00 47.91 162 VAL A C 1
ATOM 1261 O O . VAL A 1 162 ? -20.028 -7.506 -14.257 1.00 47.91 162 VAL A O 1
ATOM 1264 N N . PHE A 1 163 ? -18.446 -5.931 -14.514 1.00 49.69 163 PHE A N 1
ATOM 1265 C CA . PHE A 1 163 ? -19.386 -4.883 -14.881 1.00 49.69 163 PHE A CA 1
ATOM 1266 C C . PHE A 1 163 ? -19.863 -5.200 -16.299 1.00 49.69 163 PHE A C 1
ATOM 1268 O O . PHE A 1 163 ? -19.268 -4.778 -17.284 1.00 49.69 163 PHE A O 1
ATOM 1275 N N . THR A 1 164 ? -20.915 -6.009 -16.414 1.00 50.06 164 THR A N 1
ATOM 1276 C CA . THR A 1 164 ? -21.500 -6.408 -17.702 1.00 50.06 164 THR A CA 1
ATOM 1277 C C . THR A 1 164 ? -22.271 -5.264 -18.357 1.00 50.06 164 THR A C 1
ATOM 1279 O O . THR A 1 164 ? -22.640 -5.351 -19.524 1.00 50.06 164 THR A O 1
ATOM 1282 N N . ALA A 1 165 ? -22.533 -4.196 -17.602 1.00 56.75 165 ALA A N 1
ATOM 1283 C CA . ALA A 1 165 ? -23.135 -2.967 -18.082 1.00 56.75 165 ALA A CA 1
ATOM 1284 C C . ALA A 1 165 ? -22.125 -1.816 -17.948 1.00 56.75 165 ALA A C 1
ATOM 1286 O O . ALA A 1 165 ? -21.488 -1.695 -16.898 1.00 56.75 165 ALA A O 1
ATOM 1287 N N . PRO A 1 166 ? -21.981 -0.954 -18.971 1.00 56.88 166 PRO A N 1
ATOM 1288 C CA . PRO A 1 166 ? -21.183 0.257 -18.846 1.00 56.88 166 PRO A CA 1
ATOM 1289 C C . PRO A 1 166 ? -21.765 1.137 -17.732 1.00 56.88 166 PRO A C 1
ATOM 1291 O O . PRO A 1 166 ? -22.939 1.501 -17.775 1.00 56.88 166 PRO A O 1
ATOM 1294 N N . VAL A 1 167 ? -20.944 1.470 -16.735 1.00 61.09 167 VAL A N 1
ATOM 1295 C CA . VAL A 1 167 ? -21.309 2.395 -15.654 1.00 61.09 167 VAL A CA 1
ATOM 1296 C C . VAL A 1 167 ? -20.984 3.813 -16.113 1.00 61.09 167 VAL A C 1
ATOM 1298 O O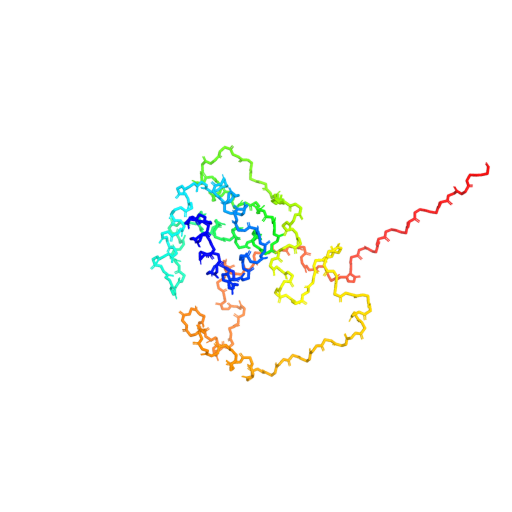 . VAL A 1 167 ? -19.843 4.095 -16.489 1.00 61.09 167 VAL A O 1
ATOM 1301 N N . SER A 1 168 ? -21.968 4.714 -16.103 1.00 74.81 168 SER A N 1
ATOM 1302 C CA . SER A 1 168 ? -21.693 6.128 -16.349 1.00 74.81 168 SER A CA 1
ATOM 1303 C C . SER A 1 168 ? -20.975 6.723 -15.143 1.00 74.81 168 SER A C 1
ATOM 1305 O O . SER A 1 168 ? -21.331 6.449 -14.001 1.00 74.81 168 SER A O 1
ATOM 1307 N N . VAL A 1 169 ? -20.014 7.617 -15.378 1.00 61.12 169 VAL A N 1
ATOM 1308 C CA . VAL A 1 169 ? -19.353 8.381 -14.303 1.00 61.12 169 VAL A CA 1
ATOM 1309 C C . VAL A 1 169 ? -20.372 9.159 -13.458 1.00 61.12 169 VAL A C 1
ATOM 1311 O O . VAL A 1 169 ? -20.150 9.376 -12.273 1.00 61.12 169 VAL A O 1
ATOM 1314 N N . SER A 1 170 ? -21.508 9.542 -14.051 1.00 73.25 170 SER A N 1
ATOM 1315 C CA . SER A 1 170 ? -22.615 10.216 -13.360 1.00 73.25 170 SER A CA 1
ATOM 1316 C C . SER A 1 170 ? -23.359 9.335 -12.351 1.00 73.25 170 SER A C 1
ATOM 1318 O O . SER A 1 170 ? -24.040 9.878 -11.488 1.00 73.25 170 SER A O 1
ATOM 1320 N N . ASP A 1 171 ? -23.225 8.011 -12.457 1.00 76.69 171 ASP A N 1
ATOM 1321 C CA . ASP A 1 171 ? -23.903 7.034 -11.596 1.00 76.69 171 ASP A CA 1
ATOM 1322 C C . ASP A 1 171 ? -23.028 6.604 -10.404 1.00 76.69 171 ASP A C 1
ATOM 1324 O O . ASP A 1 171 ? -23.475 5.855 -9.535 1.00 76.69 171 ASP A O 1
ATOM 1328 N N . ILE A 1 172 ? -21.771 7.057 -10.357 1.00 67.19 172 ILE A N 1
ATOM 1329 C CA . ILE A 1 172 ? -20.824 6.743 -9.285 1.00 67.19 172 ILE A CA 1
ATOM 1330 C C . ILE A 1 172 ? -21.032 7.736 -8.141 1.00 67.19 172 ILE A C 1
ATOM 1332 O O . ILE A 1 172 ? -21.039 8.949 -8.364 1.00 67.19 172 ILE A O 1
ATOM 1336 N N . ASP A 1 173 ? -21.157 7.230 -6.910 1.00 72.81 173 ASP A N 1
ATOM 1337 C CA . ASP A 1 173 ? -21.212 8.079 -5.718 1.00 72.81 173 ASP A CA 1
ATOM 1338 C C . ASP A 1 173 ? -20.015 9.056 -5.712 1.00 72.81 173 ASP A C 1
ATOM 1340 O O . ASP A 1 173 ? -18.864 8.615 -5.822 1.00 72.81 173 ASP A O 1
ATOM 1344 N N . PRO A 1 174 ? -20.240 10.375 -5.573 1.00 66.31 174 PRO A N 1
ATOM 1345 C CA . PRO A 1 174 ? -19.169 11.367 -5.576 1.00 66.31 174 PRO A CA 1
ATOM 1346 C C . PRO A 1 174 ? -18.062 11.125 -4.540 1.00 66.31 174 PRO A C 1
ATOM 1348 O O . PRO A 1 174 ? -16.938 11.571 -4.750 1.00 66.31 174 PRO A O 1
ATOM 1351 N N . SER A 1 175 ? -18.350 10.421 -3.441 1.00 61.94 175 SER A N 1
ATOM 1352 C CA . SER A 1 175 ? -17.364 10.031 -2.422 1.00 61.94 175 SER A CA 1
ATOM 1353 C C . SER A 1 175 ? -16.410 8.917 -2.875 1.00 61.94 175 SER A C 1
ATOM 1355 O O . SER A 1 175 ? -15.327 8.767 -2.305 1.00 61.94 175 SER A O 1
ATOM 1357 N N . MET A 1 176 ? -16.788 8.156 -3.909 1.00 57.19 176 MET A N 1
ATOM 1358 C CA . MET A 1 176 ? -15.963 7.127 -4.550 1.00 57.19 176 MET A CA 1
ATOM 1359 C C . MET A 1 176 ? -15.149 7.668 -5.729 1.00 57.19 176 MET A C 1
ATOM 1361 O O . MET A 1 176 ? -14.190 7.027 -6.163 1.00 57.19 176 MET A O 1
ATOM 1365 N N . LEU A 1 177 ? -15.503 8.845 -6.250 1.00 66.69 177 LEU A N 1
ATOM 1366 C CA . LEU A 1 177 ? -14.693 9.522 -7.252 1.00 66.69 177 LEU A CA 1
ATOM 1367 C C . LEU A 1 177 ? -13.423 10.077 -6.588 1.00 66.69 177 LEU A C 1
ATOM 1369 O O . LEU A 1 177 ? -13.485 10.598 -5.471 1.00 66.69 177 LEU A O 1
ATOM 1373 N N . PRO A 1 178 ? -12.254 9.997 -7.250 1.00 56.38 178 PRO A N 1
ATOM 1374 C CA . PRO A 1 178 ? -11.063 10.663 -6.746 1.00 56.38 178 PRO A CA 1
ATOM 1375 C C . PRO A 1 178 ? -11.388 12.148 -6.542 1.00 56.38 178 PRO A C 1
ATOM 1377 O O . PRO A 1 178 ? -11.878 12.809 -7.460 1.00 56.38 178 PRO A O 1
ATOM 1380 N N . GLY A 1 179 ? -11.157 12.655 -5.326 1.00 52.56 179 GLY A N 1
ATOM 1381 C CA . GLY A 1 179 ? -11.438 14.048 -4.982 1.00 52.56 179 GLY A CA 1
ATOM 1382 C C . GLY A 1 179 ? -10.802 15.012 -5.986 1.00 52.56 179 GLY A C 1
ATOM 1383 O O . GLY A 1 179 ? -9.786 14.684 -6.603 1.00 52.56 179 GLY A O 1
ATOM 1384 N N . LEU A 1 180 ? -11.406 16.194 -6.163 1.00 46.06 180 LEU A N 1
ATOM 1385 C CA . LEU A 1 180 ? -10.935 17.219 -7.098 1.00 46.06 180 LEU A CA 1
ATOM 1386 C C . LEU A 1 180 ? -9.420 17.428 -6.927 1.00 46.06 180 LEU A C 1
ATOM 1388 O O . LEU A 1 180 ? -8.972 17.997 -5.935 1.00 46.06 180 LEU A O 1
ATOM 1392 N N . ALA A 1 181 ? -8.635 16.944 -7.889 1.00 45.03 181 ALA A N 1
ATOM 1393 C CA . ALA A 1 181 ? -7.202 17.177 -7.965 1.00 45.03 181 ALA A CA 1
ATOM 1394 C C . ALA A 1 181 ? -6.990 18.374 -8.904 1.00 45.03 181 ALA A C 1
ATOM 1396 O O . ALA A 1 181 ? -6.906 18.170 -10.119 1.00 45.03 181 ALA A O 1
ATOM 1397 N N . PRO A 1 182 ? -6.931 19.621 -8.395 1.00 47.47 182 PRO A N 1
ATOM 1398 C CA . PRO A 1 182 ? -6.799 20.812 -9.239 1.00 47.47 182 PRO A CA 1
ATOM 1399 C C . PRO A 1 182 ? -5.545 20.789 -10.130 1.00 47.47 182 PRO A C 1
ATOM 1401 O O . PRO A 1 182 ? -5.495 21.492 -11.133 1.00 47.47 182 PRO A O 1
ATOM 1404 N N . GLU A 1 183 ? -4.551 19.956 -9.815 1.00 45.31 183 GLU A N 1
ATOM 1405 C CA . GLU A 1 183 ? -3.271 19.921 -10.527 1.00 45.31 183 GLU A CA 1
ATOM 1406 C C . GLU A 1 183 ? -3.233 18.994 -11.754 1.00 45.31 183 GLU A C 1
ATOM 1408 O O . GLU A 1 183 ? -2.338 19.118 -12.589 1.00 45.31 183 GLU A O 1
ATOM 1413 N N . ARG A 1 184 ? -4.204 18.084 -11.930 1.00 46.78 184 ARG A N 1
ATOM 1414 C CA . ARG A 1 184 ? -4.170 17.090 -13.028 1.00 46.78 184 ARG A CA 1
ATOM 1415 C C . ARG A 1 184 ? -4.678 17.605 -14.381 1.00 46.78 184 ARG A C 1
ATOM 1417 O O . ARG A 1 184 ? -4.625 16.869 -15.361 1.00 46.78 184 ARG A O 1
ATOM 1424 N N . TYR A 1 185 ? -5.135 18.855 -14.456 1.00 46.84 185 TYR A N 1
ATOM 1425 C CA . TYR A 1 185 ? -5.670 19.463 -15.683 1.00 46.84 185 TYR A CA 1
ATOM 1426 C C . TYR A 1 185 ? -4.663 20.316 -16.469 1.00 46.84 185 TYR A C 1
ATOM 1428 O O . TYR A 1 185 ? -5.054 21.033 -17.389 1.00 46.84 185 TYR A O 1
ATOM 1436 N N . VAL A 1 186 ? -3.364 20.238 -16.165 1.00 44.53 186 VAL A N 1
ATOM 1437 C CA . VAL A 1 186 ? -2.338 20.829 -17.036 1.00 44.53 186 VAL A CA 1
ATOM 1438 C C . VAL A 1 186 ? -1.863 19.764 -18.016 1.00 44.53 186 VAL A C 1
ATOM 1440 O O . VAL A 1 186 ? -1.122 18.851 -17.652 1.00 44.53 186 VAL A O 1
ATOM 1443 N N . THR A 1 187 ? -2.283 19.879 -19.276 1.00 42.91 187 THR A N 1
ATOM 1444 C CA . THR A 1 187 ? -1.765 19.061 -20.379 1.00 42.91 187 THR A CA 1
ATOM 1445 C C . THR A 1 187 ? -0.229 19.112 -20.359 1.00 42.91 187 THR A C 1
ATOM 1447 O O . THR A 1 187 ? 0.312 20.206 -20.200 1.00 42.91 187 THR A O 1
ATOM 1450 N N . PRO A 1 188 ? 0.513 18.000 -20.542 1.00 50.28 188 PRO A N 1
ATOM 1451 C CA . PRO A 1 188 ? 1.983 18.004 -20.472 1.00 50.28 188 PRO A CA 1
ATOM 1452 C C . PRO A 1 188 ? 2.663 19.044 -21.381 1.00 50.28 188 PRO A C 1
ATOM 1454 O O . PRO A 1 188 ? 3.754 19.519 -21.085 1.00 50.28 188 PRO A O 1
ATOM 1457 N N . SER A 1 189 ? 1.993 19.447 -22.464 1.00 57.62 189 SER A N 1
ATOM 1458 C CA . SER A 1 189 ? 2.407 20.507 -23.390 1.00 57.62 189 SER A CA 1
ATOM 1459 C C . SER A 1 189 ? 2.315 21.936 -22.833 1.00 57.62 189 SER A C 1
ATOM 1461 O O . SER A 1 189 ? 2.899 22.844 -23.421 1.00 57.62 189 SER A O 1
ATOM 1463 N N . ALA A 1 190 ? 1.603 22.144 -21.726 1.00 57.53 190 ALA A N 1
ATOM 1464 C CA . ALA A 1 190 ? 1.434 23.428 -21.046 1.00 57.53 190 ALA A CA 1
ATOM 1465 C C . ALA A 1 190 ? 2.357 23.592 -19.822 1.00 57.53 190 ALA A C 1
ATOM 1467 O O . ALA A 1 190 ? 2.352 24.648 -19.190 1.00 57.53 190 ALA A O 1
ATOM 1468 N N . GLN A 1 191 ? 3.170 22.582 -19.494 1.00 52.75 191 GLN A N 1
ATOM 1469 C CA . GLN A 1 191 ? 4.210 22.707 -18.473 1.00 52.75 191 GLN A CA 1
ATOM 1470 C C . GLN A 1 191 ? 5.351 23.604 -18.992 1.00 52.75 191 GLN A C 1
ATOM 1472 O O . GLN A 1 191 ? 5.818 23.403 -20.120 1.00 52.75 191 GLN A O 1
ATOM 1477 N N . PRO A 1 192 ? 5.835 24.589 -18.209 1.00 48.06 192 PRO A N 1
ATOM 1478 C CA . PRO A 1 192 ? 6.981 25.403 -18.596 1.00 48.06 192 PRO A CA 1
ATOM 1479 C C . PRO A 1 192 ? 8.196 24.512 -18.870 1.00 48.06 192 PRO A C 1
ATOM 1481 O O . PRO A 1 192 ? 8.603 23.713 -18.026 1.00 48.06 192 PRO A O 1
ATOM 1484 N N . ARG A 1 193 ? 8.792 24.639 -20.060 1.00 50.03 193 ARG A N 1
ATOM 1485 C CA . ARG A 1 193 ? 10.028 23.924 -20.398 1.00 50.03 193 ARG A CA 1
ATOM 1486 C C . ARG A 1 193 ? 11.125 24.360 -19.419 1.00 50.03 193 ARG A C 1
ATOM 1488 O O . ARG A 1 193 ? 11.261 25.554 -19.155 1.00 50.03 193 ARG A O 1
ATOM 1495 N N . ALA A 1 194 ? 11.895 23.402 -18.899 1.00 50.72 194 ALA A N 1
ATOM 1496 C CA . ALA A 1 194 ? 13.010 23.678 -17.995 1.00 50.72 194 ALA A CA 1
ATOM 1497 C C . ALA A 1 194 ? 13.911 24.792 -18.560 1.00 50.72 194 ALA A C 1
ATOM 1499 O O . ALA A 1 194 ? 14.230 24.789 -19.754 1.00 50.72 194 ALA A O 1
ATOM 1500 N N . ALA A 1 195 ? 14.288 25.751 -17.708 1.00 64.31 195 ALA A N 1
ATOM 1501 C CA . ALA A 1 195 ? 15.172 26.843 -18.093 1.00 64.31 195 ALA A CA 1
ATOM 1502 C C . ALA A 1 195 ? 16.486 26.279 -18.651 1.00 64.31 195 ALA A C 1
ATOM 1504 O O . ALA A 1 195 ? 17.035 25.315 -18.112 1.00 64.31 195 ALA A O 1
ATOM 1505 N N . ALA A 1 196 ? 16.973 26.870 -19.745 1.00 55.41 196 ALA A N 1
ATOM 1506 C CA . ALA A 1 196 ? 18.234 26.460 -20.343 1.00 55.41 196 ALA A CA 1
ATOM 1507 C C . ALA A 1 196 ? 19.363 26.565 -19.299 1.00 55.41 196 ALA A C 1
ATOM 1509 O O . ALA A 1 196 ? 19.394 27.539 -18.539 1.00 55.41 196 ALA A O 1
ATOM 1510 N N . PRO A 1 197 ? 20.277 25.580 -19.235 1.00 54.84 197 PRO A N 1
ATOM 1511 C CA . PRO A 1 197 ? 21.383 25.622 -18.291 1.00 54.84 197 PRO A CA 1
ATOM 1512 C C . PRO A 1 197 ? 22.219 26.893 -18.518 1.00 54.84 197 PRO A C 1
ATOM 1514 O O . PRO A 1 197 ? 22.423 27.286 -19.670 1.00 54.84 197 PRO A O 1
ATOM 1517 N N . PRO A 1 198 ? 22.702 27.552 -17.448 1.00 59.62 198 PRO A N 1
ATOM 1518 C CA . PRO A 1 198 ? 23.487 28.768 -17.588 1.00 59.62 198 PRO A CA 1
ATOM 1519 C C . PRO A 1 198 ? 24.776 28.482 -18.361 1.00 59.62 198 PRO A C 1
ATOM 1521 O O . PRO A 1 198 ? 25.494 27.519 -18.075 1.00 59.62 198 PRO A O 1
ATOM 1524 N N . THR A 1 199 ? 25.070 29.332 -19.344 1.00 58.94 199 THR A N 1
ATOM 1525 C CA . THR A 1 199 ? 26.283 29.252 -20.156 1.00 58.94 199 THR A CA 1
ATOM 1526 C C . THR A 1 199 ? 27.498 29.392 -19.243 1.00 58.94 199 THR A C 1
ATOM 1528 O O . THR A 1 199 ? 27.687 30.427 -18.603 1.00 58.94 199 THR A O 1
ATOM 1531 N N . ARG A 1 200 ? 28.317 28.338 -19.158 1.00 51.22 200 ARG A N 1
ATOM 1532 C CA . ARG A 1 200 ? 29.578 28.346 -18.410 1.00 51.22 200 ARG A CA 1
ATOM 1533 C C . ARG A 1 200 ? 30.480 29.425 -19.017 1.00 51.22 200 ARG A C 1
ATOM 1535 O O . ARG A 1 200 ? 30.957 29.258 -20.133 1.00 51.22 200 ARG A O 1
ATOM 1542 N N . GLN A 1 201 ? 30.687 30.530 -18.302 1.00 54.94 201 GLN A N 1
ATOM 1543 C CA . GLN A 1 201 ? 31.731 31.487 -18.656 1.00 54.94 201 GLN A CA 1
ATOM 1544 C C . GLN A 1 201 ? 33.082 30.821 -18.384 1.00 54.94 201 GLN A C 1
ATOM 1546 O O . GLN A 1 201 ? 33.393 30.486 -17.241 1.00 54.94 201 GLN A O 1
ATOM 1551 N N . GLU A 1 202 ? 33.849 30.573 -19.442 1.00 47.72 202 GLU A N 1
ATOM 1552 C CA . GLU A 1 202 ? 35.252 30.187 -19.330 1.00 47.72 202 GLU A CA 1
ATOM 1553 C C . GLU A 1 202 ? 36.024 31.369 -18.732 1.00 47.72 202 GLU A C 1
ATOM 1555 O O . GLU A 1 202 ? 36.101 32.442 -19.330 1.00 47.72 202 GLU A O 1
ATOM 1560 N N . GLN A 1 203 ? 36.532 31.186 -17.513 1.00 45.25 203 GLN A N 1
ATOM 1561 C CA . GLN A 1 203 ? 37.473 32.112 -16.892 1.00 45.25 203 GLN A CA 1
ATOM 1562 C C . GLN A 1 203 ? 38.829 31.936 -17.587 1.00 45.25 203 GLN A C 1
ATOM 1564 O O . GLN A 1 203 ? 39.399 30.844 -17.538 1.00 45.25 203 GLN A O 1
ATOM 1569 N N . GLN A 1 204 ? 39.288 32.992 -18.264 1.00 44.41 204 GLN A N 1
ATOM 1570 C CA . GLN A 1 204 ? 40.674 33.157 -18.718 1.00 44.41 204 GLN A CA 1
ATOM 1571 C C . GLN A 1 204 ? 41.545 33.670 -17.575 1.00 44.41 204 GLN A C 1
ATOM 1573 O O . GLN A 1 204 ? 41.037 34.509 -16.793 1.00 44.41 204 GLN A O 1
#

Sequence (204 aa):
MSEDVSAFVELSEVLTGFSRYDLRGTGMAELYLDTVKRQIGTSGYDALITILAAAPRQSPDWDERPELLEAARAIAYLWYTGAWPRLAPAAHAALRRQMANEEFVVSPSSYTEGLVWRTFHGHPAGAKPPGFGTWSMAPPPVPPIEEVFDELEPDFAGRHAVFTAPVSVSDIDPSMLPGLAPERYVTPSAQPRAAAPPTRQEQQ

Radius of gyration: 21.08 Å; chains: 1; bounding box: 65×52×50 Å

Secondary structure (DSSP, 8-state):
--HHHHHHHHHHHHHH---HHHHHHTS-HHHHHHHHHHHH-HHHHHHHHHHHHH-TTS----TT-HHHHHHHHHHHHHHHHSEEPPPPHHHHHHTT-SS----EES-HHHHHH-HHHHHTT---TTSS---TTGGGSPPPPPPPHHHHHHHHTTTGGGTS----SPPPGGGS-TTTSPP--GGGGS-GGGSPPPPPPP------